Protein AF-A0A2V9S7K0-F1 (afdb_monomer)

Secondary structure (DSSP, 8-state):
--BTTB-PPTTS--SPPSSHHHHT--PPPHHHHHHHHHHHEES-EETTEE-TTS-EES--HHHHH---HHHHHHHHTT-GGGGGGS--GGGS-HHHHHHHHHHHH--HHHHHHHT--SGGGGG-HHHHHHTSTTTTTT-TTSSHHHH--TTSPPP--GGGSHHHHHTTB-SSTTPPP-SS--BPPPSS-SS-THHHHS-EEEPTTTSSEEE----S-PPTTPPPP-

Radius of gyration: 21.1 Å; Cα contacts (8 Å, |Δi|>4): 291; chains: 1; bounding box: 41×59×53 Å

Solvent-accessible surface area (backbone atoms only — not comparable to full-atom values): 13382 Å² total; per-residue (Å²): 132,64,60,96,84,44,66,73,60,68,94,58,83,84,69,80,57,95,42,70,68,59,62,74,52,75,91,77,53,72,73,53,51,45,57,60,36,62,59,50,23,16,64,29,58,56,94,94,35,71,36,82,93,60,43,38,88,40,78,48,72,46,63,70,26,40,75,48,64,67,16,55,52,28,49,75,71,70,37,75,71,20,73,74,50,43,55,58,62,88,75,46,55,34,55,60,36,33,48,61,53,9,76,64,34,34,30,57,65,55,37,62,76,68,64,66,62,50,59,62,49,36,69,22,40,36,29,25,32,64,70,11,76,81,23,74,92,46,40,66,79,67,32,67,69,62,78,40,61,92,91,48,81,84,83,83,62,47,59,78,51,22,64,65,53,44,65,26,22,41,82,53,83,89,53,74,59,42,93,80,28,64,34,61,40,63,94,86,56,84,62,37,50,41,66,47,27,28,41,71,41,78,29,84,71,61,89,52,67,33,56,28,40,40,53,42,90,60,58,90,91,56,80,77,80,116

Foldseek 3Di:
DADVNHDDDPPDDPDDDPDVVVVVPDDDDQVRVCLVLLQFWPPQADPNGGDPVPTHGGDDDCSQWNDLPQLVVCVVVVHPCSVVVTRDLLPDAQLSSLVSVCSRLPALVRCVVVVDDFPQCLSNQSNLLCLAPVCPVGDSLSHPVVQDDPVDPDDDALQSRLVSLCQQAPQDPPDDGDPRRNHHHDPPDSGSQQVQQFNWDDDPPPPGTHGRNNGDGHDPPDGDHD

Structure (mmCIF, N/CA/C/O backbone):
data_AF-A0A2V9S7K0-F1
#
_entry.id   AF-A0A2V9S7K0-F1
#
loop_
_atom_site.group_PDB
_atom_site.id
_atom_site.type_symbol
_atom_site.label_atom_id
_atom_site.label_alt_id
_atom_site.label_comp_id
_atom_site.label_asym_id
_atom_site.label_entity_id
_atom_site.label_seq_id
_atom_site.pdbx_PDB_ins_code
_atom_site.Cartn_x
_atom_site.Cartn_y
_atom_site.Cartn_z
_atom_site.occupancy
_atom_site.B_iso_or_equiv
_atom_site.auth_seq_id
_atom_site.auth_comp_id
_atom_site.auth_asym_id
_atom_site.auth_atom_id
_atom_site.pdbx_PDB_model_num
ATOM 1 N N . SER A 1 1 ? 1.642 28.505 -6.163 1.00 51.97 1 SER A N 1
ATOM 2 C CA . SER A 1 1 ? 0.695 28.665 -7.279 1.00 51.97 1 SER A CA 1
ATOM 3 C C . SER A 1 1 ? 0.691 27.404 -8.099 1.00 51.97 1 SER A C 1
ATOM 5 O O . SER A 1 1 ? 1.769 26.924 -8.423 1.00 51.97 1 SER A O 1
ATOM 7 N N . THR A 1 2 ? -0.487 26.874 -8.409 1.00 57.53 2 THR A N 1
ATOM 8 C CA . THR A 1 2 ? -0.642 25.796 -9.386 1.00 57.53 2 THR A CA 1
ATOM 9 C C . THR A 1 2 ? -0.569 26.397 -10.793 1.00 57.53 2 THR A C 1
ATOM 11 O O . THR A 1 2 ? -1.121 27.470 -11.042 1.00 57.53 2 THR A O 1
ATOM 14 N N . ILE A 1 3 ? 0.146 25.754 -11.713 1.00 62.66 3 ILE A N 1
ATOM 15 C CA . ILE A 1 3 ? 0.205 26.155 -13.124 1.00 62.66 3 ILE A CA 1
ATOM 16 C C . ILE A 1 3 ? -0.679 25.178 -13.885 1.00 62.66 3 ILE A C 1
ATOM 18 O O . ILE A 1 3 ? -0.332 24.011 -13.999 1.00 62.66 3 ILE A O 1
ATOM 22 N N . GLN A 1 4 ? -1.833 25.632 -14.383 1.00 73.50 4 GLN A N 1
ATOM 23 C CA . GLN A 1 4 ? -2.734 24.803 -15.204 1.00 73.50 4 GLN A CA 1
ATOM 24 C C . GLN A 1 4 ? -3.137 23.467 -14.537 1.00 73.50 4 GLN A C 1
ATOM 26 O O . GLN A 1 4 ? -3.328 22.460 -15.209 1.00 73.50 4 GLN A O 1
ATOM 31 N N . GLY A 1 5 ? -3.252 23.453 -13.205 1.00 72.12 5 GLY A N 1
ATOM 32 C CA . GLY A 1 5 ? -3.561 22.245 -12.429 1.00 72.12 5 GLY A CA 1
ATOM 33 C C . GLY A 1 5 ? -2.347 21.397 -12.032 1.00 72.12 5 GLY A C 1
ATOM 34 O O . GLY A 1 5 ? -2.510 20.460 -11.258 1.00 72.12 5 GLY A O 1
ATOM 35 N N . PHE A 1 6 ? -1.138 21.742 -12.482 1.00 74.12 6 PHE A N 1
ATOM 36 C CA . PHE A 1 6 ? 0.112 21.156 -11.997 1.00 74.12 6 PHE A CA 1
ATOM 37 C C . PHE A 1 6 ? 0.635 21.909 -10.770 1.00 74.12 6 PHE A C 1
ATOM 39 O O . PHE A 1 6 ? 0.547 23.136 -10.688 1.00 74.12 6 PHE A O 1
ATOM 46 N N . ASP A 1 7 ? 1.204 21.171 -9.822 1.00 79.88 7 ASP A N 1
ATOM 47 C CA . ASP A 1 7 ? 1.852 21.698 -8.619 1.00 79.88 7 ASP A CA 1
ATOM 48 C C . ASP A 1 7 ? 3.225 21.037 -8.444 1.00 79.88 7 ASP A C 1
ATOM 50 O O . ASP A 1 7 ? 3.582 20.086 -9.144 1.00 79.88 7 ASP A O 1
ATOM 54 N N . ILE A 1 8 ? 4.002 21.558 -7.504 1.00 78.50 8 ILE A N 1
ATOM 55 C CA . ILE A 1 8 ? 5.279 20.990 -7.091 1.00 78.50 8 ILE A CA 1
ATOM 56 C C . ILE A 1 8 ? 5.033 19.591 -6.509 1.00 78.50 8 ILE A C 1
ATOM 58 O O . ILE A 1 8 ? 4.112 19.391 -5.718 1.00 78.50 8 ILE A O 1
ATOM 62 N N . THR A 1 9 ? 5.854 18.614 -6.908 1.00 78.00 9 THR A N 1
ATOM 63 C CA . THR A 1 9 ? 5.767 17.237 -6.402 1.00 78.00 9 THR A CA 1
ATOM 64 C C . THR A 1 9 ? 5.794 17.229 -4.869 1.00 78.00 9 THR A C 1
ATOM 66 O O . THR A 1 9 ? 6.624 17.934 -4.286 1.00 78.00 9 THR A O 1
ATOM 69 N N . PRO A 1 10 ? 4.945 16.426 -4.200 1.00 77.81 10 PRO A N 1
ATOM 70 C CA . PRO A 1 10 ? 4.945 16.339 -2.745 1.00 77.81 10 PRO A CA 1
ATOM 71 C C . PRO A 1 10 ? 6.351 16.118 -2.174 1.00 77.81 10 PRO A C 1
ATOM 73 O O . PRO A 1 10 ? 7.121 15.317 -2.705 1.00 77.81 10 PRO A O 1
ATOM 76 N N . ALA A 1 11 ? 6.658 16.817 -1.078 1.00 72.31 11 ALA A N 1
ATOM 77 C CA . ALA A 1 11 ? 7.963 16.853 -0.405 1.00 72.31 11 ALA A CA 1
ATOM 78 C C . ALA A 1 11 ? 9.112 17.581 -1.141 1.00 72.31 11 ALA A C 1
ATOM 80 O O . ALA A 1 11 ? 10.208 17.675 -0.586 1.00 72.31 11 ALA A O 1
ATOM 81 N N . HIS A 1 12 ? 8.897 18.164 -2.327 1.00 77.38 12 HIS A N 1
ATOM 82 C CA . HIS A 1 12 ? 9.857 19.119 -2.892 1.00 77.38 12 HIS A CA 1
ATOM 83 C C . HIS A 1 12 ? 9.724 20.508 -2.250 1.00 77.38 12 HIS A C 1
ATOM 85 O O . HIS A 1 12 ? 8.635 20.960 -1.895 1.00 77.38 12 HIS A O 1
ATOM 91 N N . SER A 1 13 ? 10.859 21.201 -2.113 1.00 76.25 13 SER A N 1
ATOM 92 C CA . SER A 1 13 ? 10.898 22.551 -1.549 1.00 76.25 13 SER A CA 1
ATOM 93 C C . SER A 1 13 ? 10.114 23.540 -2.412 1.00 76.25 13 SER A C 1
ATOM 95 O O . SER A 1 13 ? 10.234 23.548 -3.636 1.00 76.25 13 SER A O 1
ATOM 97 N N . ARG A 1 14 ? 9.358 24.417 -1.748 1.00 76.31 14 ARG A N 1
ATOM 98 C CA . ARG A 1 14 ? 8.682 25.574 -2.356 1.00 76.31 14 ARG A CA 1
ATOM 99 C C . ARG A 1 14 ? 9.463 26.876 -2.221 1.00 76.31 14 ARG A C 1
ATOM 101 O O . ARG A 1 14 ? 8.958 27.928 -2.607 1.00 76.31 14 ARG A O 1
ATOM 108 N N . ALA A 1 15 ? 10.652 26.827 -1.626 1.00 84.44 15 ALA A N 1
ATOM 109 C CA . ALA A 1 15 ? 11.488 28.008 -1.513 1.00 84.44 15 ALA A CA 1
ATOM 110 C C . ALA A 1 15 ? 11.826 28.535 -2.912 1.00 84.44 15 ALA A C 1
ATOM 112 O O . ALA A 1 15 ? 12.127 27.757 -3.820 1.00 84.44 15 ALA A O 1
ATOM 113 N N . THR A 1 16 ? 11.788 29.857 -3.074 1.00 84.81 16 THR A N 1
ATOM 114 C CA . THR A 1 16 ? 12.276 30.500 -4.292 1.00 84.81 16 THR A CA 1
ATOM 115 C C . THR A 1 16 ? 13.729 30.074 -4.515 1.00 84.81 16 THR A C 1
ATOM 117 O O . THR A 1 16 ? 14.538 30.229 -3.596 1.00 84.81 16 THR A O 1
ATOM 120 N N . PRO A 1 17 ? 14.079 29.527 -5.693 1.00 85.62 17 PRO A N 1
ATOM 121 C CA . PRO A 1 17 ? 15.455 29.158 -5.982 1.00 85.62 17 PRO A CA 1
ATOM 122 C C . PRO A 1 17 ? 16.385 30.366 -5.841 1.00 85.62 17 PRO A C 1
ATOM 124 O O . PRO A 1 17 ? 16.068 31.460 -6.298 1.00 85.62 17 PRO A O 1
ATOM 127 N N . GLU A 1 18 ? 17.549 30.159 -5.229 1.00 91.38 18 GLU A N 1
ATOM 128 C CA . GLU A 1 18 ? 18.533 31.227 -4.983 1.00 91.38 18 GLU A CA 1
ATOM 129 C C . GLU A 1 18 ? 19.227 31.718 -6.266 1.00 91.38 18 GLU A C 1
ATOM 131 O O . GLU A 1 18 ? 19.850 32.776 -6.263 1.00 91.38 18 GLU A O 1
ATOM 136 N N . SER A 1 19 ? 19.150 30.948 -7.358 1.00 89.69 19 SER A N 1
ATOM 137 C CA . SER A 1 19 ? 19.760 31.281 -8.647 1.00 89.69 19 SER A CA 1
ATOM 138 C C . SER A 1 19 ? 19.009 30.637 -9.817 1.00 89.69 19 SER A C 1
ATOM 140 O O . SER A 1 19 ? 18.218 29.708 -9.625 1.00 89.69 19 SER A O 1
ATOM 142 N N . ILE A 1 20 ? 19.280 31.108 -11.041 1.00 87.56 20 ILE A N 1
ATOM 143 C CA . ILE A 1 20 ? 18.715 30.538 -12.277 1.00 87.56 20 ILE A CA 1
ATOM 144 C C . ILE A 1 20 ? 19.144 29.076 -12.440 1.00 87.56 20 ILE A C 1
ATOM 146 O O . ILE A 1 20 ? 18.341 28.244 -12.849 1.00 87.56 20 ILE A O 1
ATOM 150 N N . GLU A 1 21 ? 20.373 28.733 -12.058 1.00 86.75 21 GLU A N 1
ATOM 151 C CA . GLU A 1 21 ? 20.898 27.366 -12.130 1.00 86.75 21 GLU A CA 1
ATOM 152 C C . GLU A 1 21 ? 20.122 26.428 -11.202 1.00 86.75 21 GLU A C 1
ATOM 154 O O . GLU A 1 21 ? 19.747 25.335 -11.615 1.00 86.75 21 GLU A O 1
ATOM 159 N N . LYS A 1 22 ? 19.809 26.864 -9.971 1.00 83.69 22 LYS A N 1
ATOM 160 C CA . LYS A 1 22 ? 18.938 26.094 -9.067 1.00 83.69 22 LYS A CA 1
ATOM 161 C C . LYS A 1 22 ? 17.485 26.059 -9.554 1.00 83.69 22 LYS A C 1
ATOM 163 O O . LYS A 1 22 ? 16.790 25.080 -9.294 1.00 83.69 22 LYS A O 1
ATOM 168 N N . ALA A 1 23 ? 17.026 27.098 -10.257 1.00 84.62 23 ALA A N 1
ATOM 169 C CA . ALA A 1 23 ? 15.683 27.155 -10.838 1.00 84.62 23 ALA A CA 1
ATOM 170 C C . ALA A 1 23 ? 15.518 26.239 -12.062 1.00 84.62 23 ALA A C 1
ATOM 172 O O . ALA A 1 23 ? 14.430 25.713 -12.282 1.00 84.62 23 ALA A O 1
ATOM 173 N N . ALA A 1 24 ? 16.588 26.015 -12.832 1.00 84.88 24 ALA A N 1
ATOM 174 C CA . ALA A 1 24 ? 16.593 25.120 -13.990 1.00 84.88 24 ALA A CA 1
ATOM 175 C C . ALA A 1 24 ? 16.385 23.641 -13.607 1.00 84.88 24 ALA A C 1
ATOM 177 O O . ALA A 1 24 ? 16.078 22.814 -14.466 1.00 84.88 24 ALA A O 1
ATOM 178 N N . GLY A 1 25 ? 16.521 23.311 -12.320 1.00 82.06 25 GLY A N 1
ATOM 179 C CA . GLY A 1 25 ? 16.370 21.967 -11.780 1.00 82.06 25 GLY A CA 1
ATOM 180 C C . GLY A 1 25 ? 17.715 21.291 -11.543 1.00 82.06 25 GLY A C 1
ATOM 181 O O . GLY A 1 25 ? 18.760 21.934 -11.462 1.00 82.06 25 GLY A O 1
ATOM 182 N N . ARG A 1 26 ? 17.694 19.966 -11.396 1.00 83.62 26 ARG A N 1
ATOM 183 C CA . ARG A 1 26 ? 18.909 19.171 -11.207 1.00 83.62 26 ARG A CA 1
ATOM 184 C C . ARG A 1 26 ? 18.942 17.979 -12.155 1.00 83.62 26 ARG A C 1
ATOM 186 O O . ARG A 1 26 ? 17.887 17.409 -12.440 1.00 83.62 26 ARG A O 1
ATOM 193 N N . PRO A 1 27 ? 20.137 17.533 -12.567 1.00 85.75 27 PRO A N 1
ATOM 194 C CA . PRO A 1 27 ? 20.289 16.225 -13.180 1.00 85.75 27 PRO A CA 1
ATOM 195 C C . PRO A 1 27 ? 19.745 15.134 -12.249 1.00 85.75 27 PRO A C 1
ATOM 197 O O . PRO A 1 27 ? 20.041 15.103 -11.049 1.00 85.75 27 PRO A O 1
ATOM 200 N N . VAL A 1 28 ? 18.937 14.236 -12.805 1.00 86.81 28 VAL A N 1
ATOM 201 C CA . VAL A 1 28 ? 18.403 13.076 -12.087 1.00 86.81 28 VAL A CA 1
ATOM 202 C C . VAL A 1 28 ? 19.361 11.911 -12.305 1.00 86.81 28 VAL A C 1
ATOM 204 O O . VAL A 1 28 ? 19.629 11.517 -13.439 1.00 86.81 28 VAL A O 1
ATOM 207 N N . ALA A 1 29 ? 19.916 11.367 -11.221 1.00 91.00 29 ALA A N 1
ATOM 208 C CA . ALA A 1 29 ? 20.856 10.254 -11.318 1.00 91.00 29 ALA A CA 1
ATOM 209 C C . ALA A 1 29 ? 20.151 8.987 -11.848 1.00 91.00 29 ALA A C 1
ATOM 211 O O . ALA A 1 29 ? 18.981 8.770 -11.524 1.00 91.00 29 ALA A O 1
ATOM 212 N N . PRO A 1 30 ? 20.842 8.076 -12.564 1.00 90.19 30 PRO A N 1
ATOM 213 C CA . PRO A 1 30 ? 20.224 6.858 -13.104 1.00 90.19 30 PRO A CA 1
ATOM 214 C C . PRO A 1 30 ? 19.488 6.006 -12.059 1.00 90.19 30 PRO A C 1
ATOM 216 O O . PRO A 1 30 ? 18.449 5.418 -12.343 1.00 90.19 30 PRO A O 1
ATOM 219 N N . ALA A 1 31 ? 19.999 5.964 -10.824 1.00 89.44 31 ALA A N 1
ATOM 220 C CA . ALA A 1 31 ? 19.341 5.267 -9.721 1.00 89.44 31 ALA A CA 1
ATOM 221 C C . ALA A 1 31 ? 17.986 5.877 -9.351 1.00 89.44 31 ALA A C 1
ATOM 223 O O . ALA A 1 31 ? 17.064 5.153 -8.992 1.00 89.44 31 ALA A O 1
ATOM 224 N N . GLU A 1 32 ? 17.860 7.196 -9.445 1.00 88.38 32 GLU A N 1
ATOM 225 C CA . GLU A 1 32 ? 16.606 7.883 -9.180 1.00 88.38 32 GLU A CA 1
ATOM 226 C C . GLU A 1 32 ? 15.613 7.715 -10.325 1.00 88.38 32 GLU A C 1
ATOM 228 O O . GLU A 1 32 ? 14.453 7.422 -10.055 1.00 88.38 32 GLU A O 1
ATOM 233 N N . VAL A 1 33 ? 16.074 7.769 -11.579 1.00 90.25 33 VAL A N 1
ATOM 234 C CA . VAL A 1 33 ? 15.236 7.437 -12.743 1.00 90.25 33 VAL A CA 1
ATOM 235 C C . VAL A 1 33 ? 14.612 6.052 -12.559 1.00 90.25 33 VAL A C 1
ATOM 237 O O . VAL A 1 33 ? 13.394 5.909 -12.607 1.00 90.25 33 VAL A O 1
ATOM 240 N N . ARG A 1 34 ? 15.414 5.031 -12.233 1.00 91.00 34 ARG A N 1
ATOM 241 C CA . ARG A 1 34 ? 14.889 3.677 -11.987 1.00 91.00 34 ARG A CA 1
ATOM 242 C C . ARG A 1 34 ? 13.838 3.627 -10.876 1.00 91.00 34 ARG A C 1
ATOM 244 O O . ARG A 1 34 ? 12.861 2.904 -11.026 1.00 91.00 34 ARG A O 1
ATOM 251 N N . ARG A 1 35 ? 14.003 4.400 -9.796 1.00 88.38 35 ARG A N 1
ATOM 252 C CA . A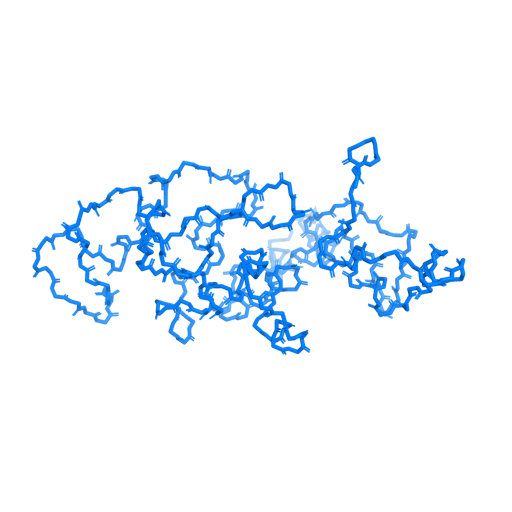RG A 1 35 ? 13.003 4.485 -8.715 1.00 88.38 35 ARG A CA 1
ATOM 253 C C . ARG A 1 35 ? 11.699 5.121 -9.188 1.00 88.38 35 ARG A C 1
ATOM 255 O O . ARG A 1 35 ? 10.635 4.577 -8.913 1.00 88.38 35 ARG A O 1
ATOM 262 N N . CYS A 1 36 ? 11.775 6.228 -9.931 1.00 88.62 36 CYS A N 1
ATOM 263 C CA . CYS A 1 36 ? 10.593 6.889 -10.484 1.00 88.62 36 CYS A CA 1
ATOM 264 C C . CYS A 1 36 ? 9.814 5.946 -11.408 1.00 88.62 36 CYS A C 1
ATOM 266 O O . CYS A 1 36 ? 8.606 5.771 -11.255 1.00 88.62 36 CYS A O 1
ATOM 268 N N . PHE A 1 37 ? 10.503 5.313 -12.357 1.00 91.56 37 PHE A N 1
ATOM 269 C CA . PHE A 1 37 ? 9.838 4.489 -13.360 1.00 91.56 37 PHE A CA 1
ATOM 270 C C . PHE A 1 37 ? 9.432 3.109 -12.832 1.00 91.56 37 PHE A C 1
ATOM 272 O O . PHE A 1 37 ? 8.437 2.576 -13.314 1.00 91.56 37 PHE A O 1
ATOM 279 N N . GLY A 1 38 ? 10.100 2.587 -11.798 1.00 90.56 38 GLY A N 1
ATOM 280 C CA . GLY A 1 38 ? 9.765 1.300 -11.185 1.00 90.56 38 GLY A CA 1
ATOM 281 C C . GLY A 1 38 ? 8.385 1.245 -10.520 1.00 90.56 38 GLY A C 1
ATOM 282 O O . GLY A 1 38 ? 7.821 0.164 -10.411 1.00 90.56 38 GLY A O 1
ATOM 283 N N . CYS A 1 39 ? 7.822 2.393 -10.124 1.00 92.00 39 CYS A N 1
ATOM 284 C CA . CYS A 1 39 ? 6.506 2.463 -9.471 1.00 92.00 39 CYS A CA 1
ATOM 285 C C . CYS A 1 39 ? 5.368 2.894 -10.407 1.00 92.00 39 CYS A C 1
ATOM 287 O O . CYS A 1 39 ? 4.194 2.788 -10.054 1.00 92.00 39 CYS A O 1
ATOM 289 N N . HIS A 1 40 ? 5.699 3.430 -11.582 1.00 91.44 40 HIS A N 1
ATOM 290 C CA . HIS A 1 40 ? 4.728 4.043 -12.496 1.00 91.44 40 HIS A CA 1
ATOM 291 C C . HIS A 1 40 ? 4.676 3.372 -13.871 1.00 91.44 40 HIS A C 1
ATOM 293 O O . HIS A 1 40 ? 3.883 3.772 -14.723 1.00 91.44 40 HIS A O 1
ATOM 299 N N . ASN A 1 41 ? 5.510 2.358 -14.095 1.00 94.69 41 ASN A N 1
ATOM 300 C CA . ASN A 1 41 ? 5.617 1.634 -15.353 1.00 94.69 41 ASN A CA 1
ATOM 301 C C . ASN A 1 41 ? 5.909 0.164 -15.069 1.00 94.69 41 ASN A C 1
ATOM 303 O O . ASN A 1 41 ? 6.382 -0.203 -13.995 1.00 94.69 41 ASN A O 1
ATOM 307 N N . THR A 1 42 ? 5.677 -0.672 -16.071 1.00 94.31 42 THR A N 1
ATOM 308 C CA . THR A 1 42 ? 6.116 -2.066 -16.070 1.00 94.31 42 THR A CA 1
ATOM 309 C C . THR A 1 42 ? 7.303 -2.227 -17.011 1.00 94.31 42 THR A C 1
ATOM 311 O O . THR A 1 42 ? 7.389 -1.530 -18.020 1.00 94.31 42 THR A O 1
ATOM 314 N N . ALA A 1 43 ? 8.222 -3.139 -16.682 1.00 91.94 43 ALA A N 1
ATOM 315 C CA . ALA A 1 43 ? 9.385 -3.475 -17.509 1.00 91.94 43 ALA A CA 1
ATOM 316 C C . ALA A 1 43 ? 10.321 -2.289 -17.847 1.00 91.94 43 ALA A C 1
ATOM 318 O O . ALA A 1 43 ? 11.082 -2.353 -18.807 1.00 91.94 43 ALA A O 1
ATOM 319 N N . SER A 1 44 ? 10.321 -1.224 -17.036 1.00 92.06 44 SER A N 1
ATOM 320 C CA . SER A 1 44 ? 11.152 -0.032 -17.272 1.00 92.06 44 SER A CA 1
ATOM 321 C C . SER A 1 44 ? 12.642 -0.232 -16.984 1.00 92.06 44 SER A C 1
ATOM 323 O O . SER A 1 44 ? 13.457 0.614 -17.341 1.00 92.06 44 SER A O 1
ATOM 325 N N . THR A 1 45 ? 13.004 -1.307 -16.280 1.00 88.94 45 THR A N 1
ATOM 326 C CA . THR A 1 45 ? 14.383 -1.608 -15.888 1.00 88.94 45 THR A CA 1
ATOM 327 C C . THR A 1 45 ? 14.695 -3.065 -16.205 1.00 88.94 45 THR A C 1
ATOM 329 O O . THR A 1 45 ? 13.999 -3.963 -15.736 1.00 88.94 45 THR A O 1
ATOM 332 N N . THR A 1 46 ? 15.772 -3.312 -16.951 1.00 83.50 46 THR A N 1
ATOM 333 C CA . THR A 1 46 ? 16.302 -4.658 -17.209 1.00 83.50 46 THR A CA 1
ATOM 334 C C . THR A 1 46 ? 17.807 -4.674 -16.956 1.00 83.50 46 THR A C 1
ATOM 336 O O . THR A 1 46 ? 18.512 -3.750 -17.355 1.00 83.50 46 THR A O 1
ATOM 339 N N . ASN A 1 47 ? 18.317 -5.697 -16.257 1.00 84.12 47 ASN A N 1
ATOM 340 C CA . ASN A 1 47 ? 19.738 -5.801 -15.877 1.00 84.12 47 ASN A CA 1
ATOM 341 C C . ASN A 1 47 ? 20.291 -4.501 -15.250 1.00 84.12 47 ASN A C 1
ATOM 343 O O . ASN A 1 47 ? 21.313 -3.975 -15.692 1.00 84.12 47 ASN A O 1
ATOM 347 N N . ASP A 1 48 ? 19.553 -3.936 -14.287 1.00 84.88 48 ASP A N 1
ATOM 348 C CA . ASP A 1 48 ? 19.857 -2.672 -13.591 1.00 84.88 48 ASP A CA 1
ATOM 349 C C . ASP A 1 48 ? 19.972 -1.419 -14.479 1.00 84.88 48 ASP A C 1
ATOM 351 O O . ASP A 1 48 ? 20.407 -0.348 -14.032 1.00 84.88 48 ASP A O 1
ATOM 355 N N . LYS A 1 49 ? 19.529 -1.503 -15.734 1.00 88.88 49 LYS A N 1
ATOM 356 C CA . LYS A 1 49 ? 19.502 -0.387 -16.677 1.00 88.88 49 LYS A CA 1
ATOM 357 C C . LYS A 1 49 ? 18.068 0.012 -16.968 1.00 88.88 49 LYS A C 1
ATOM 359 O O . LYS A 1 49 ? 17.235 -0.831 -17.282 1.00 88.88 49 LYS A O 1
ATOM 364 N N . PHE A 1 50 ? 17.804 1.308 -16.841 1.00 91.06 50 PHE A N 1
ATOM 365 C CA . PHE A 1 50 ? 16.572 1.890 -17.345 1.00 91.06 50 PHE A CA 1
ATOM 366 C C . PHE A 1 50 ? 16.560 1.765 -18.875 1.00 91.06 50 PHE A C 1
ATOM 368 O O . PHE A 1 50 ? 17.569 2.075 -19.511 1.00 91.06 50 PHE A O 1
ATOM 375 N N . ASP A 1 51 ? 15.454 1.281 -19.431 1.00 90.75 51 ASP A N 1
ATOM 376 C CA . ASP A 1 51 ? 15.241 1.106 -20.868 1.00 90.75 51 ASP A CA 1
ATOM 377 C C . ASP A 1 51 ? 13.852 1.646 -21.216 1.00 90.75 51 ASP A C 1
ATOM 379 O O . ASP A 1 51 ? 12.824 1.035 -20.912 1.00 90.75 51 ASP A O 1
ATOM 383 N N . ASP A 1 52 ? 13.827 2.825 -21.826 1.00 89.31 52 ASP A N 1
ATOM 384 C CA . ASP A 1 52 ? 12.601 3.508 -22.215 1.00 89.31 52 ASP A CA 1
ATOM 385 C C . ASP A 1 52 ? 11.946 2.915 -23.463 1.00 89.31 52 ASP A C 1
ATOM 387 O O . ASP A 1 52 ? 10.756 3.120 -23.688 1.00 89.31 52 ASP A O 1
ATOM 391 N N . THR A 1 53 ? 12.676 2.117 -24.241 1.00 90.88 53 THR A N 1
ATOM 392 C CA . THR A 1 53 ? 12.144 1.478 -25.451 1.00 90.88 53 THR A CA 1
ATOM 393 C C . THR A 1 53 ? 11.237 0.288 -25.142 1.00 90.88 53 THR A C 1
ATOM 395 O O . THR A 1 53 ? 10.452 -0.134 -25.992 1.00 90.88 53 THR A O 1
ATOM 398 N N . ARG A 1 54 ? 11.341 -0.259 -23.924 1.00 86.81 54 ARG A N 1
ATOM 399 C CA . ARG A 1 54 ? 10.590 -1.435 -23.457 1.00 86.81 54 ARG A CA 1
ATOM 400 C C . ARG A 1 54 ? 9.612 -1.135 -22.331 1.00 86.81 54 ARG A C 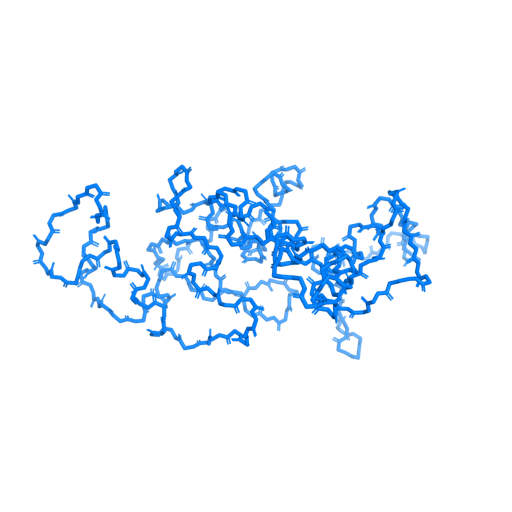1
ATOM 402 O O . ARG A 1 54 ? 8.885 -2.041 -21.923 1.00 86.81 54 ARG A O 1
ATOM 409 N N . LEU A 1 55 ? 9.588 0.101 -21.825 1.00 91.06 55 LEU A N 1
ATOM 410 C CA . LEU A 1 55 ? 8.654 0.473 -20.771 1.00 91.06 55 LEU A CA 1
ATOM 411 C C . LEU A 1 55 ? 7.217 0.311 -21.267 1.00 91.06 55 LEU A C 1
ATOM 413 O O . LEU A 1 55 ? 6.872 0.664 -22.395 1.00 91.06 55 LEU A O 1
ATOM 417 N N . ILE A 1 56 ? 6.372 -0.210 -20.390 1.00 94.12 56 ILE A N 1
ATOM 418 C CA . ILE A 1 56 ? 4.929 -0.246 -20.587 1.00 94.12 56 ILE A CA 1
ATOM 419 C C . ILE A 1 56 ? 4.337 0.764 -19.603 1.00 94.12 56 ILE A C 1
ATOM 421 O O . ILE A 1 56 ? 4.572 0.623 -18.397 1.00 94.12 56 ILE A O 1
ATOM 425 N N . PRO A 1 57 ? 3.585 1.775 -20.074 1.00 93.06 57 PRO A N 1
ATOM 426 C CA . PRO A 1 57 ? 2.961 2.744 -19.185 1.00 93.06 57 PRO A CA 1
ATOM 427 C C . PRO A 1 57 ? 2.034 2.067 -18.172 1.0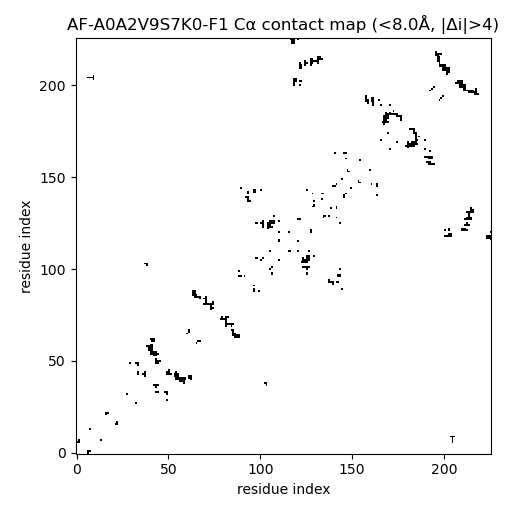0 93.06 57 PRO A C 1
ATOM 429 O O . PRO A 1 57 ? 1.228 1.210 -18.537 1.00 93.06 57 PRO A O 1
ATOM 432 N N . SER A 1 58 ? 2.071 2.540 -16.924 1.00 91.62 58 SER A N 1
ATOM 433 C CA . SER A 1 58 ? 1.293 2.015 -15.791 1.00 91.62 58 SER A CA 1
ATOM 434 C C . SER A 1 58 ? 1.769 0.660 -15.247 1.00 91.62 58 SER A C 1
ATOM 436 O O . SER A 1 58 ? 2.640 -0.021 -15.795 1.00 91.62 58 SER A O 1
ATOM 438 N N . ILE A 1 59 ? 1.182 0.271 -14.114 1.00 94.12 59 ILE A N 1
ATOM 439 C CA . ILE A 1 59 ? 1.392 -1.030 -13.477 1.00 94.12 59 ILE A CA 1
ATOM 440 C C . ILE A 1 59 ? 0.497 -2.069 -14.160 1.00 94.12 59 ILE A C 1
ATOM 442 O O . ILE A 1 59 ? -0.729 -1.988 -14.095 1.00 94.12 59 ILE A O 1
ATOM 446 N N . THR A 1 60 ? 1.120 -3.035 -14.830 1.00 94.69 60 THR A N 1
ATOM 447 C CA . THR A 1 60 ? 0.464 -4.147 -15.534 1.00 94.69 60 THR A CA 1
ATOM 448 C C . THR A 1 60 ? 0.788 -5.481 -14.855 1.00 94.69 60 THR A C 1
ATOM 450 O O . THR A 1 60 ? 1.475 -5.512 -13.833 1.00 94.69 60 THR A O 1
ATOM 453 N N . CYS A 1 61 ? 0.301 -6.597 -15.406 1.00 95.00 61 CYS A N 1
ATOM 454 C CA . CYS A 1 61 ? 0.413 -7.935 -14.815 1.00 95.00 61 CYS A CA 1
ATOM 455 C C . CYS A 1 61 ? 1.836 -8.258 -14.329 1.00 95.00 61 CYS A C 1
ATOM 457 O O . CYS A 1 61 ? 2.026 -8.724 -13.207 1.00 95.00 61 CYS A O 1
ATOM 459 N N . GLU A 1 62 ? 2.837 -7.979 -15.163 1.00 94.44 62 GLU A N 1
ATOM 460 C CA . GLU A 1 62 ? 4.224 -8.382 -14.917 1.00 94.44 62 GLU A CA 1
ATOM 461 C C . GLU A 1 62 ? 4.930 -7.536 -13.852 1.00 94.44 62 GLU A C 1
ATOM 463 O O . GLU A 1 62 ? 5.935 -7.979 -13.302 1.00 94.44 62 GLU A O 1
ATOM 468 N N . ALA A 1 63 ? 4.391 -6.366 -13.492 1.00 94.06 63 ALA A N 1
ATOM 469 C CA . ALA A 1 63 ? 4.918 -5.583 -12.375 1.00 94.06 63 ALA A CA 1
ATOM 470 C C . ALA A 1 63 ? 4.739 -6.326 -11.042 1.00 94.06 63 ALA A C 1
ATOM 472 O O . ALA A 1 63 ? 5.604 -6.261 -10.173 1.00 94.06 63 ALA A O 1
ATOM 473 N N . CYS A 1 64 ? 3.636 -7.074 -10.908 1.00 95.12 64 CYS A N 1
ATOM 474 C CA . CYS A 1 64 ? 3.344 -7.865 -9.715 1.00 95.12 64 CYS A CA 1
ATOM 475 C C . CYS A 1 64 ? 3.778 -9.333 -9.852 1.00 95.12 64 CYS A C 1
ATOM 477 O O . CYS A 1 64 ? 4.234 -9.958 -8.897 1.00 95.12 64 CYS A O 1
ATOM 479 N N . HIS A 1 65 ? 3.598 -9.904 -11.042 1.00 95.38 65 HIS A N 1
ATOM 480 C CA . HIS A 1 65 ? 3.728 -11.340 -11.282 1.00 95.38 65 HIS A CA 1
ATOM 481 C C . HIS A 1 65 ? 5.052 -11.747 -11.956 1.00 95.38 65 HIS A C 1
ATOM 483 O O . HIS A 1 65 ? 5.332 -12.942 -12.097 1.00 95.38 65 HIS A O 1
ATOM 489 N N . GLY A 1 66 ? 5.890 -10.773 -12.323 1.00 92.25 66 GLY A N 1
ATOM 490 C CA . GLY A 1 66 ? 7.114 -10.988 -13.092 1.00 92.25 66 GLY A CA 1
ATOM 491 C C . GLY A 1 66 ? 6.844 -11.353 -14.560 1.00 92.25 66 GLY A C 1
ATOM 492 O O . GLY A 1 66 ? 5.689 -11.351 -14.993 1.00 92.25 66 GLY A O 1
ATOM 493 N N . PRO A 1 67 ? 7.896 -11.671 -15.337 1.00 92.38 67 PRO A N 1
ATOM 494 C CA . PRO A 1 67 ? 7.767 -12.007 -16.755 1.00 92.38 67 PRO A CA 1
ATOM 495 C C . PRO A 1 67 ? 6.854 -13.220 -16.988 1.00 92.38 67 PRO A C 1
ATOM 497 O O . PRO A 1 67 ? 7.129 -14.321 -16.512 1.00 92.38 67 PRO A O 1
ATOM 500 N N . GLY A 1 68 ? 5.780 -13.037 -17.757 1.00 94.12 68 GLY A N 1
ATOM 501 C CA . GLY A 1 68 ? 4.744 -14.047 -17.987 1.00 94.12 68 GLY A CA 1
ATOM 502 C C . GLY A 1 68 ? 4.926 -14.875 -19.262 1.00 94.12 68 GLY A C 1
ATOM 503 O O . GLY A 1 68 ? 4.096 -15.735 -19.564 1.00 94.12 68 GLY A O 1
ATOM 504 N N . SER A 1 69 ? 5.987 -14.646 -20.038 1.00 94.50 69 SER A N 1
ATOM 505 C CA . SER A 1 69 ? 6.184 -15.289 -21.347 1.00 94.50 69 SER A CA 1
ATOM 506 C C . SER A 1 69 ? 6.226 -16.822 -21.262 1.00 94.50 69 SER A C 1
ATOM 508 O O . SER A 1 69 ? 5.517 -17.493 -22.012 1.00 94.50 69 SER A O 1
ATOM 510 N N . ALA A 1 70 ? 6.967 -17.383 -20.301 1.00 95.88 70 ALA A N 1
ATOM 511 C CA . ALA A 1 70 ? 7.042 -18.830 -20.082 1.00 95.88 70 ALA A CA 1
ATOM 512 C C . ALA A 1 70 ? 5.686 -19.424 -19.666 1.00 95.88 70 ALA A C 1
ATOM 514 O O . ALA A 1 70 ? 5.267 -20.453 -20.199 1.00 95.88 70 ALA A O 1
ATOM 515 N N . HIS A 1 71 ? 4.968 -18.736 -18.772 1.00 96.56 71 HIS A N 1
ATOM 516 C CA . HIS A 1 71 ? 3.610 -19.101 -18.377 1.00 96.56 71 HIS A CA 1
ATOM 517 C C . HIS A 1 71 ? 2.675 -19.155 -19.593 1.00 96.56 71 HIS A C 1
ATOM 519 O O . HIS A 1 71 ? 2.067 -20.189 -19.861 1.00 96.56 71 HIS A O 1
ATOM 525 N N . THR A 1 72 ? 2.598 -18.077 -20.380 1.00 95.94 72 THR A N 1
ATOM 526 C CA . THR A 1 72 ? 1.688 -18.020 -21.537 1.00 95.94 72 THR A CA 1
ATOM 527 C C . THR A 1 72 ? 2.022 -19.060 -22.607 1.00 95.94 72 THR A C 1
ATOM 529 O O . THR A 1 72 ? 1.104 -19.632 -23.196 1.00 95.94 72 THR A O 1
ATOM 532 N N . ALA A 1 73 ? 3.306 -19.345 -22.846 1.00 97.38 73 ALA A N 1
ATOM 533 C CA . ALA A 1 73 ? 3.734 -20.389 -23.773 1.00 97.38 73 ALA A CA 1
ATOM 534 C C . ALA A 1 73 ? 3.284 -21.784 -23.306 1.00 97.38 73 ALA A C 1
ATOM 536 O O . ALA A 1 73 ? 2.708 -22.535 -24.093 1.00 97.38 73 ALA A O 1
ATOM 537 N N . ALA A 1 74 ? 3.476 -22.103 -22.022 1.00 97.31 74 ALA A N 1
ATOM 538 C CA . ALA A 1 74 ? 3.050 -23.375 -21.443 1.00 97.31 74 ALA A CA 1
ATOM 539 C C . ALA A 1 74 ? 1.522 -23.548 -21.483 1.00 97.31 74 ALA A C 1
ATOM 541 O O . ALA A 1 74 ? 1.035 -24.594 -21.909 1.00 97.31 74 ALA A O 1
ATOM 542 N N . MET A 1 75 ? 0.762 -22.506 -21.127 1.00 96.38 75 MET A N 1
ATOM 543 C CA . MET A 1 75 ? -0.704 -22.555 -21.166 1.00 96.38 75 MET A CA 1
ATOM 544 C C . MET A 1 75 ? -1.237 -22.737 -22.593 1.00 96.38 75 MET A C 1
ATOM 546 O O . MET A 1 75 ? -2.151 -23.529 -22.808 1.00 96.38 75 MET A O 1
ATOM 550 N N . LYS A 1 76 ? -0.641 -22.066 -23.590 1.00 96.69 76 LYS A N 1
ATOM 551 C CA . LYS A 1 76 ? -0.991 -22.257 -25.012 1.00 96.69 76 LYS A CA 1
ATOM 552 C C . LYS A 1 76 ? -0.691 -23.672 -25.512 1.00 96.69 76 LYS A C 1
ATOM 554 O O . LYS A 1 76 ? -1.394 -24.158 -26.389 1.00 96.69 76 LYS A O 1
ATOM 559 N N . ALA A 1 77 ? 0.324 -24.325 -24.951 1.00 97.06 77 ALA A N 1
ATOM 560 C CA . ALA A 1 77 ? 0.657 -25.719 -25.230 1.00 97.06 77 ALA A CA 1
ATOM 561 C C . ALA A 1 77 ? -0.213 -26.729 -24.449 1.00 97.06 77 ALA A C 1
ATOM 563 O O . ALA A 1 77 ? 0.015 -27.931 -24.558 1.00 97.06 77 ALA A O 1
ATOM 564 N N . GLY A 1 78 ? -1.190 -26.268 -23.655 1.00 96.38 78 GLY A N 1
ATOM 565 C CA . GLY A 1 78 ? -2.058 -27.130 -22.846 1.00 96.38 78 GLY A CA 1
ATOM 566 C C . GLY A 1 78 ? -1.374 -27.734 -21.615 1.00 96.38 78 GLY A C 1
ATOM 567 O O . GLY A 1 78 ? -1.854 -28.726 -21.075 1.00 96.38 78 GLY A O 1
ATOM 568 N N . LEU A 1 79 ? -0.247 -27.168 -21.171 1.00 95.88 79 LEU A N 1
ATOM 569 C CA . LEU A 1 79 ? 0.514 -27.676 -20.031 1.00 95.88 79 LEU A CA 1
ATOM 570 C C . LEU A 1 79 ? 0.033 -27.028 -18.728 1.00 95.88 79 LEU A C 1
ATOM 572 O O . LEU A 1 79 ? 0.340 -25.867 -18.455 1.00 95.88 79 LEU A O 1
ATOM 576 N N . GLU A 1 80 ? -0.641 -27.798 -17.872 1.00 91.94 80 GLU A N 1
ATOM 577 C CA . GLU A 1 80 ? -1.120 -27.326 -16.558 1.00 91.94 80 GLU A CA 1
ATOM 578 C C . GLU A 1 80 ? 0.014 -26.836 -15.642 1.00 91.94 80 GLU A C 1
ATOM 580 O O . GLU A 1 80 ? -0.161 -25.894 -14.866 1.00 91.94 80 GLU A O 1
ATOM 585 N N . ALA A 1 81 ? 1.215 -27.410 -15.790 1.00 92.56 81 ALA A N 1
ATOM 586 C CA . ALA A 1 81 ? 2.421 -26.974 -15.084 1.00 92.56 81 ALA A CA 1
ATOM 587 C C . ALA A 1 81 ? 2.764 -25.490 -15.332 1.00 92.56 81 ALA A C 1
ATOM 589 O O . ALA A 1 81 ? 3.462 -24.877 -14.523 1.00 92.56 81 ALA A O 1
ATOM 590 N N . GLY A 1 82 ? 2.225 -24.882 -16.399 1.00 91.06 82 GLY A N 1
ATOM 591 C CA . GLY A 1 82 ? 2.349 -23.456 -16.685 1.00 91.06 82 GLY A CA 1
ATOM 592 C C . GL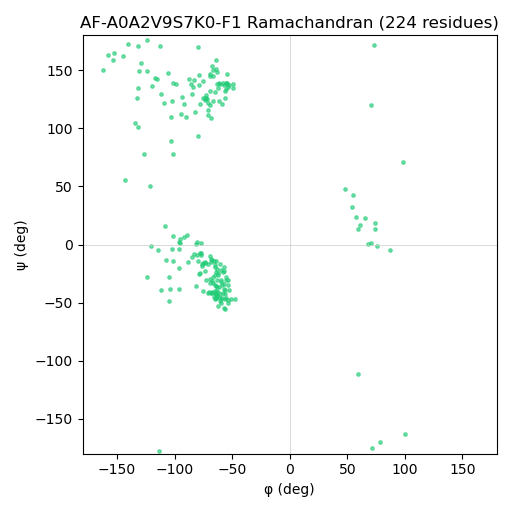Y A 1 82 ? 1.865 -22.553 -15.548 1.00 91.06 82 GLY A C 1
ATOM 593 O O . GLY A 1 82 ? 2.413 -21.467 -15.366 1.00 91.06 82 GLY A O 1
ATOM 594 N N . ALA A 1 83 ? 0.912 -22.998 -14.723 1.0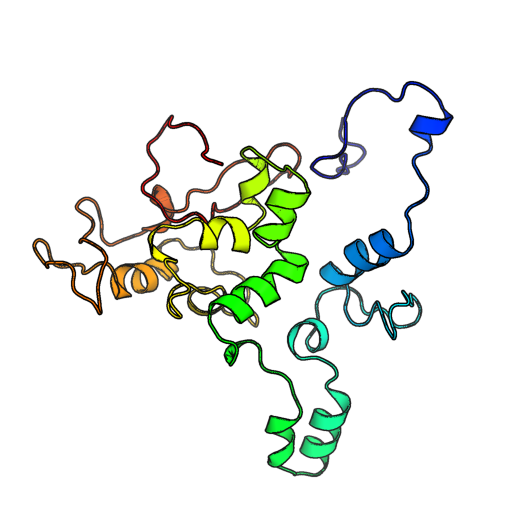0 89.38 83 ALA A N 1
ATOM 595 C CA . ALA A 1 83 ? 0.447 -22.244 -13.555 1.00 89.38 83 ALA A CA 1
ATOM 596 C C . ALA A 1 83 ? 1.550 -22.000 -12.504 1.00 89.38 83 ALA A C 1
ATOM 598 O O . ALA A 1 83 ? 1.470 -21.040 -11.739 1.00 89.38 83 ALA A O 1
ATOM 599 N N . GLY A 1 84 ? 2.585 -22.846 -12.463 1.00 92.38 84 GLY A N 1
ATOM 600 C CA . GLY A 1 84 ? 3.746 -22.679 -11.584 1.00 92.38 84 GLY A CA 1
ATOM 601 C C . GLY A 1 84 ? 4.822 -21.735 -12.130 1.00 92.38 84 GLY A C 1
ATOM 602 O O . GLY A 1 84 ? 5.758 -21.414 -11.406 1.00 92.38 84 GLY A O 1
ATOM 603 N N . LEU A 1 85 ? 4.700 -21.288 -13.385 1.00 94.94 85 LEU A N 1
ATOM 604 C CA . LEU A 1 85 ? 5.692 -20.447 -14.069 1.00 94.94 85 LEU A CA 1
ATOM 605 C C . LEU A 1 85 ? 5.425 -18.945 -13.920 1.00 94.94 85 LEU A C 1
ATOM 607 O O . LEU A 1 85 ? 6.084 -18.140 -14.573 1.00 94.94 85 LEU A O 1
ATOM 611 N N . ILE A 1 86 ? 4.443 -18.567 -13.103 1.00 95.00 86 ILE A N 1
ATOM 612 C CA . ILE A 1 86 ? 4.105 -17.177 -12.817 1.00 95.00 86 ILE A CA 1
ATOM 613 C C . ILE A 1 86 ? 4.258 -16.916 -11.321 1.00 95.00 86 ILE A C 1
ATOM 615 O O . ILE A 1 86 ? 3.838 -17.726 -10.487 1.00 95.00 86 ILE A O 1
ATOM 619 N N . SER A 1 87 ? 4.864 -15.785 -10.964 1.00 94.19 87 SER A N 1
ATOM 620 C CA . SER A 1 87 ? 5.022 -15.429 -9.553 1.00 94.19 87 SER A CA 1
ATOM 621 C C . SER A 1 87 ? 3.657 -15.090 -8.968 1.00 94.19 87 SER A C 1
ATOM 623 O O . SER A 1 87 ? 2.799 -14.549 -9.659 1.00 94.19 87 SER A O 1
ATOM 625 N N . ASN A 1 88 ? 3.427 -15.387 -7.693 1.00 95.12 88 ASN A N 1
ATOM 626 C CA . ASN A 1 88 ? 2.184 -15.020 -7.021 1.00 95.12 88 ASN A CA 1
ATOM 627 C C . ASN A 1 88 ? 2.495 -14.365 -5.668 1.00 95.12 88 ASN A C 1
ATOM 629 O O . ASN A 1 88 ? 2.746 -15.092 -4.701 1.00 95.12 88 ASN A O 1
ATOM 633 N N . PRO A 1 89 ? 2.430 -13.021 -5.576 1.00 95.88 89 PRO A N 1
ATOM 634 C CA . PRO A 1 89 ? 2.643 -12.297 -4.322 1.00 95.88 89 PRO A CA 1
ATOM 635 C C . PRO A 1 89 ? 1.701 -12.724 -3.185 1.00 95.88 89 PRO A C 1
ATOM 637 O O . PRO A 1 89 ? 2.041 -12.602 -2.011 1.00 95.88 89 PRO A O 1
ATOM 640 N N . GLY A 1 90 ? 0.539 -13.304 -3.503 1.00 95.62 90 GLY A N 1
ATOM 641 C CA . GLY A 1 90 ? -0.386 -13.832 -2.500 1.00 95.62 90 GLY A CA 1
ATOM 642 C C . GLY A 1 90 ? 0.105 -15.077 -1.761 1.00 95.62 90 GLY A C 1
ATOM 643 O O . GLY A 1 90 ? -0.506 -15.467 -0.772 1.00 95.62 90 GLY A O 1
ATOM 644 N N . ARG A 1 91 ? 1.205 -15.694 -2.209 1.00 95.00 91 ARG A N 1
ATOM 645 C CA . ARG A 1 91 ? 1.868 -16.815 -1.520 1.00 95.00 91 ARG A CA 1
ATOM 646 C C . ARG A 1 91 ? 3.042 -16.376 -0.639 1.00 95.00 91 ARG A C 1
ATOM 648 O O . ARG A 1 91 ? 3.644 -17.224 0.015 1.00 95.00 91 ARG A O 1
ATOM 655 N N . LEU A 1 92 ? 3.388 -15.088 -0.646 1.00 97.00 92 LEU A N 1
ATOM 656 C CA . LEU A 1 92 ? 4.445 -14.542 0.200 1.00 97.00 92 LEU A CA 1
ATOM 657 C C . LEU A 1 92 ? 4.042 -14.597 1.676 1.00 97.00 92 LEU A C 1
ATOM 659 O O . LEU A 1 92 ? 2.856 -14.556 2.016 1.00 97.00 92 LEU A O 1
ATOM 663 N N . LYS A 1 93 ? 5.041 -14.664 2.561 1.00 97.62 93 LYS A N 1
ATOM 664 C CA . LYS A 1 93 ? 4.806 -14.489 3.998 1.00 97.62 93 LYS A CA 1
ATOM 665 C C . LYS A 1 93 ? 4.305 -13.062 4.259 1.00 97.62 93 LYS A C 1
ATOM 667 O O . LYS A 1 93 ? 4.564 -12.181 3.443 1.00 97.62 93 LYS A O 1
ATOM 672 N N . PRO A 1 94 ? 3.626 -12.801 5.390 1.00 97.25 94 PRO A N 1
ATOM 673 C CA . PRO A 1 94 ? 2.995 -11.504 5.633 1.00 97.25 94 PRO A CA 1
ATOM 674 C C . PRO A 1 94 ? 3.945 -10.309 5.489 1.00 97.25 94 PRO A C 1
ATOM 676 O O . PRO A 1 94 ? 3.614 -9.370 4.773 1.00 97.25 94 PRO A O 1
ATOM 679 N N . VAL A 1 95 ? 5.134 -10.379 6.099 1.00 96.75 95 VAL A N 1
ATOM 680 C CA . VAL A 1 95 ? 6.166 -9.328 5.998 1.00 96.75 95 VAL A CA 1
ATOM 681 C C . VAL A 1 95 ? 6.625 -9.157 4.550 1.00 96.75 95 VAL A C 1
ATOM 683 O O . VAL A 1 95 ? 6.501 -8.071 4.001 1.00 96.75 95 VAL A O 1
ATOM 686 N N . ASP A 1 96 ? 7.025 -10.250 3.892 1.00 97.44 96 ASP A N 1
ATOM 687 C CA . ASP A 1 96 ? 7.475 -10.227 2.493 1.00 97.44 96 ASP A CA 1
ATOM 688 C C . ASP A 1 96 ? 6.404 -9.652 1.544 1.00 97.44 96 ASP A C 1
ATOM 690 O O . ASP A 1 96 ? 6.727 -8.994 0.559 1.00 97.44 96 ASP A O 1
ATOM 694 N N . GLN A 1 97 ? 5.117 -9.884 1.823 1.00 97.62 97 GLN A N 1
ATOM 695 C CA . GLN A 1 97 ? 4.016 -9.337 1.029 1.00 97.62 97 GLN A CA 1
ATOM 696 C C . GLN A 1 97 ? 3.853 -7.826 1.227 1.00 97.62 97 GLN A C 1
ATOM 698 O O . GLN A 1 97 ? 3.603 -7.105 0.262 1.00 97.62 97 GLN A O 1
ATOM 703 N N . VAL A 1 98 ? 3.968 -7.345 2.465 1.00 97.56 98 VAL A N 1
ATOM 704 C CA . VAL A 1 98 ? 3.881 -5.912 2.770 1.00 97.56 98 VAL A CA 1
ATOM 705 C C . VAL A 1 98 ? 5.094 -5.169 2.205 1.00 97.56 98 VAL A C 1
ATOM 707 O O . VAL A 1 98 ? 4.910 -4.137 1.558 1.00 97.56 98 VAL A O 1
ATOM 710 N N . ASP A 1 99 ? 6.294 -5.743 2.321 1.00 96.62 99 ASP A N 1
ATOM 711 C CA . ASP A 1 99 ? 7.520 -5.228 1.700 1.00 96.62 99 ASP A CA 1
ATOM 712 C C . ASP A 1 99 ? 7.428 -5.207 0.170 1.00 96.62 99 ASP A C 1
ATOM 714 O O . ASP A 1 99 ? 7.813 -4.224 -0.465 1.00 96.62 99 ASP A O 1
ATOM 718 N N . PHE A 1 100 ? 6.848 -6.248 -0.437 1.00 96.75 100 PHE A N 1
ATOM 719 C CA . PHE A 1 100 ? 6.608 -6.293 -1.879 1.00 96.75 100 PHE A CA 1
ATOM 720 C C . PHE A 1 100 ? 5.770 -5.099 -2.355 1.00 96.75 100 PHE A C 1
ATOM 722 O O . PHE A 1 100 ? 6.129 -4.421 -3.318 1.00 96.75 100 PHE A O 1
ATOM 729 N N . CYS A 1 101 ? 4.675 -4.792 -1.655 1.00 96.75 101 CYS A N 1
ATOM 730 C CA . CYS A 1 101 ? 3.872 -3.601 -1.936 1.00 96.75 101 CYS A CA 1
ATOM 731 C C . CYS A 1 101 ? 4.631 -2.301 -1.601 1.00 96.75 101 CYS A C 1
ATOM 733 O O . CYS A 1 101 ? 4.445 -1.277 -2.267 1.00 96.75 101 CYS A O 1
ATOM 735 N N . GLY A 1 102 ? 5.507 -2.347 -0.595 1.00 96.25 102 GLY A N 1
ATOM 736 C CA . GLY A 1 102 ? 6.387 -1.265 -0.153 1.00 96.25 102 GLY A CA 1
ATOM 737 C C . GLY A 1 102 ? 7.421 -0.817 -1.176 1.00 96.25 102 GLY A C 1
ATOM 738 O O . GLY A 1 102 ? 7.81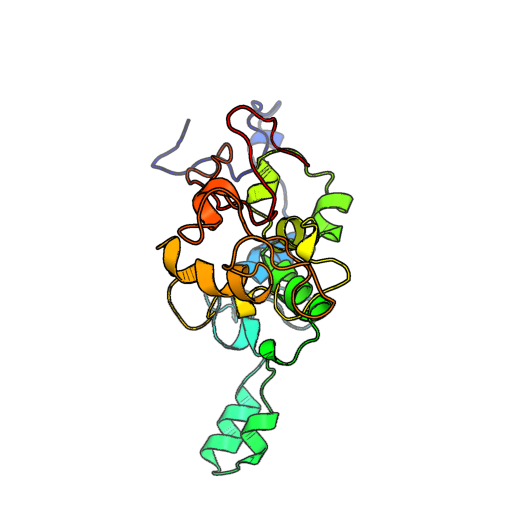4 0.345 -1.132 1.00 96.25 102 GLY A O 1
ATOM 739 N N . ALA A 1 103 ? 7.750 -1.644 -2.172 1.00 93.44 103 ALA A N 1
ATOM 740 C CA . ALA A 1 103 ? 8.588 -1.226 -3.298 1.00 93.44 103 ALA A CA 1
ATOM 741 C C . ALA A 1 103 ? 8.052 0.035 -4.006 1.00 93.44 103 ALA A C 1
ATOM 743 O O . ALA A 1 103 ? 8.834 0.833 -4.517 1.00 93.44 103 ALA A O 1
ATOM 744 N N . CYS A 1 104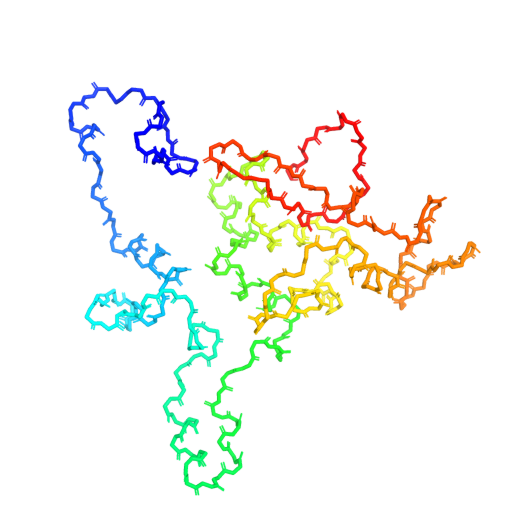 ? 6.725 0.225 -4.005 1.00 94.06 104 CYS A N 1
ATOM 745 C CA . CYS A 1 104 ? 6.063 1.422 -4.536 1.00 94.06 104 CYS A CA 1
ATOM 746 C C . CYS A 1 104 ? 5.412 2.270 -3.439 1.00 94.06 104 CYS A C 1
ATOM 748 O O . CYS A 1 104 ? 5.459 3.499 -3.471 1.00 94.06 104 CYS A O 1
ATOM 750 N N . HIS A 1 105 ? 4.799 1.617 -2.451 1.00 94.38 105 HIS A N 1
ATOM 751 C CA . HIS A 1 105 ? 4.044 2.282 -1.392 1.00 94.38 105 HIS A CA 1
ATOM 752 C C . HIS A 1 105 ? 4.890 2.672 -0.172 1.00 94.38 105 HIS A C 1
ATOM 754 O O . HIS A 1 105 ? 4.339 3.178 0.800 1.00 94.38 105 HIS A O 1
ATOM 760 N N . THR A 1 106 ? 6.217 2.534 -0.270 1.00 94.19 106 THR A N 1
ATOM 761 C CA . THR A 1 106 ? 7.235 2.909 0.726 1.00 94.19 106 THR A CA 1
ATOM 762 C C . THR A 1 106 ? 7.229 2.016 1.969 1.00 94.19 106 THR A C 1
ATOM 764 O O . THR A 1 106 ? 6.237 1.918 2.697 1.00 94.19 106 THR A O 1
ATOM 767 N N . THR A 1 107 ? 8.366 1.366 2.212 1.00 95.56 107 THR A N 1
ATOM 768 C CA . THR A 1 107 ? 8.595 0.486 3.367 1.00 95.56 107 THR A CA 1
ATOM 769 C C . THR A 1 107 ? 8.914 1.279 4.633 1.00 95.56 107 THR A C 1
ATOM 771 O O . THR A 1 107 ? 9.195 2.482 4.595 1.00 95.56 107 THR A O 1
ATOM 774 N N . TRP A 1 108 ? 8.943 0.594 5.778 1.00 93.19 108 TRP A N 1
ATOM 775 C CA . TRP A 1 108 ? 9.452 1.181 7.015 1.00 93.19 108 TRP A CA 1
ATOM 776 C C . TRP A 1 108 ? 10.902 1.665 6.883 1.00 93.19 108 TRP A C 1
ATOM 778 O O . TRP A 1 108 ? 11.230 2.764 7.336 1.00 93.19 108 TRP A O 1
ATOM 788 N N . TRP A 1 109 ? 11.772 0.898 6.221 1.00 92.75 109 TRP A N 1
ATOM 789 C CA . TRP A 1 109 ? 13.171 1.287 6.034 1.00 92.75 109 TRP A CA 1
ATOM 790 C C . TRP A 1 109 ? 13.317 2.544 5.178 1.00 92.75 109 TRP A C 1
ATOM 792 O O . TRP A 1 109 ? 14.103 3.420 5.534 1.00 92.75 109 TRP A O 1
ATOM 802 N N . ASP A 1 110 ? 12.523 2.685 4.117 1.00 93.44 110 ASP A N 1
ATOM 803 C CA . ASP A 1 110 ? 12.548 3.875 3.259 1.00 93.44 110 ASP A CA 1
ATOM 804 C C . ASP A 1 110 ? 12.200 5.153 4.038 1.00 93.44 110 ASP A C 1
ATOM 806 O O . ASP A 1 110 ? 12.863 6.185 3.888 1.00 93.44 110 ASP A O 1
ATOM 810 N N . VAL A 1 111 ? 11.186 5.095 4.909 1.00 93.19 111 VAL A N 1
ATOM 811 C CA . VAL A 1 111 ? 10.786 6.235 5.752 1.00 93.19 111 VAL A CA 1
ATOM 812 C C . VAL A 1 111 ? 11.894 6.609 6.732 1.00 93.19 111 VAL A C 1
ATOM 814 O O . VAL A 1 111 ? 12.250 7.783 6.836 1.00 93.19 111 VAL A O 1
ATOM 817 N N . ASN A 1 112 ? 12.487 5.626 7.412 1.00 91.50 112 ASN A N 1
ATOM 818 C CA . ASN A 1 112 ? 13.542 5.895 8.390 1.00 91.50 112 ASN A CA 1
ATOM 819 C C . ASN A 1 112 ? 14.826 6.417 7.741 1.00 91.50 112 ASN A C 1
ATOM 821 O O . ASN A 1 112 ? 15.435 7.349 8.259 1.00 91.50 112 ASN A O 1
ATOM 825 N N . LEU A 1 113 ? 15.223 5.859 6.595 1.00 92.12 113 LEU A N 1
ATOM 826 C CA . LEU A 1 113 ? 16.416 6.300 5.869 1.00 92.12 113 LEU A CA 1
ATOM 827 C C . LEU A 1 113 ? 16.242 7.687 5.246 1.00 92.12 113 LEU A C 1
ATOM 829 O O . LEU A 1 113 ? 17.206 8.445 5.166 1.00 92.12 113 LEU A O 1
ATOM 833 N N . SER A 1 114 ? 15.028 8.032 4.812 1.00 88.75 114 SER A N 1
ATOM 834 C CA . SER A 1 114 ? 14.724 9.371 4.292 1.00 88.75 114 SER A CA 1
ATOM 835 C C . SER A 1 114 ? 14.508 10.416 5.389 1.00 88.75 114 SER A C 1
ATOM 837 O O . SER A 1 114 ? 14.503 11.609 5.089 1.00 88.75 114 SER A O 1
ATOM 839 N N . GLY A 1 115 ? 14.324 9.992 6.645 1.00 89.19 115 GLY A N 1
ATOM 840 C CA . GLY A 1 115 ? 13.955 10.878 7.747 1.00 89.19 115 GLY A CA 1
ATOM 841 C C . GLY A 1 115 ? 12.562 11.502 7.582 1.00 89.19 115 GLY A C 1
ATOM 842 O O . GLY A 1 115 ? 12.313 12.575 8.131 1.00 89.19 115 GLY A O 1
ATOM 843 N N . SER A 1 116 ? 11.669 10.881 6.800 1.00 88.31 116 SER A N 1
ATOM 844 C CA . SER A 1 116 ? 10.332 11.426 6.542 1.00 88.31 116 SER A CA 1
ATOM 845 C C . SER A 1 116 ? 9.467 11.366 7.798 1.00 88.31 116 SER A C 1
ATOM 847 O O . SER A 1 116 ? 9.351 10.323 8.442 1.00 88.31 116 SER A O 1
ATOM 849 N N . SER A 1 117 ? 8.804 12.472 8.118 1.00 90.38 117 SER A N 1
ATOM 850 C CA . SER A 1 117 ? 7.925 12.598 9.280 1.00 90.38 117 SER A CA 1
ATOM 851 C C . SER A 1 117 ? 6.666 13.405 8.961 1.00 90.38 117 SER A C 1
ATOM 853 O O . SER A 1 117 ? 6.498 13.987 7.884 1.00 90.38 117 SER A O 1
ATOM 855 N N . GLY A 1 118 ? 5.751 13.424 9.917 1.00 91.56 118 GLY A N 1
ATOM 856 C CA . GLY A 1 118 ? 4.503 14.156 9.883 1.00 91.56 118 GLY A CA 1
ATOM 857 C C . GLY A 1 118 ? 3.416 13.486 9.050 1.00 91.56 118 GLY A C 1
ATOM 858 O O . GLY A 1 118 ? 3.514 12.347 8.587 1.00 91.56 118 GLY A O 1
ATOM 859 N N . VAL A 1 119 ? 2.342 14.247 8.829 1.00 91.94 119 VAL A N 1
ATOM 860 C CA . VAL A 1 119 ? 1.134 13.788 8.120 1.00 91.94 119 VAL A CA 1
ATOM 861 C C . VAL A 1 119 ? 1.418 13.283 6.703 1.00 91.94 119 VAL A C 1
ATOM 863 O O . VAL A 1 119 ? 0.687 12.433 6.200 1.00 91.94 119 VAL A O 1
ATOM 866 N N . GLY A 1 120 ? 2.517 13.730 6.082 1.00 90.62 120 GLY A N 1
ATOM 867 C CA . GLY A 1 120 ? 2.976 13.244 4.781 1.00 90.62 120 GLY A CA 1
ATOM 868 C C . GLY A 1 120 ? 3.168 11.730 4.734 1.00 90.62 120 GLY A C 1
ATOM 869 O O . GLY A 1 120 ? 2.900 11.119 3.700 1.00 90.62 120 GLY A O 1
ATOM 870 N N . ASN A 1 121 ? 3.517 11.106 5.862 1.00 93.25 121 ASN A N 1
ATOM 871 C CA . ASN A 1 121 ? 3.695 9.660 5.953 1.00 93.25 121 ASN A CA 1
ATOM 872 C C . ASN A 1 121 ? 2.382 8.872 5.808 1.00 93.25 121 ASN A C 1
ATOM 874 O O . ASN A 1 121 ? 2.425 7.664 5.588 1.00 93.25 121 ASN A O 1
ATOM 878 N N . ALA A 1 122 ? 1.209 9.515 5.865 1.00 94.00 122 ALA A N 1
ATOM 879 C CA . ALA A 1 122 ? -0.073 8.852 5.606 1.00 94.00 122 ALA A CA 1
ATOM 880 C C . ALA A 1 122 ? -0.166 8.235 4.197 1.00 94.00 122 ALA A C 1
ATOM 882 O O . ALA A 1 122 ? -0.953 7.314 3.978 1.00 94.00 122 ALA A O 1
ATOM 883 N N . ARG A 1 123 ? 0.654 8.710 3.248 1.00 92.50 123 ARG A N 1
ATOM 884 C CA . ARG A 1 123 ? 0.748 8.152 1.892 1.00 92.50 123 ARG A CA 1
ATOM 885 C C . ARG A 1 123 ? 1.548 6.851 1.797 1.00 92.50 123 ARG A C 1
ATOM 887 O O . ARG A 1 123 ? 1.542 6.254 0.728 1.00 92.50 123 ARG A O 1
ATOM 894 N N . PHE A 1 124 ? 2.230 6.446 2.870 1.00 95.25 124 PHE A N 1
ATOM 895 C CA . PHE A 1 124 ? 3.118 5.285 2.912 1.00 95.25 124 PHE A CA 1
ATOM 896 C C . PHE A 1 124 ? 2.429 4.092 3.578 1.00 95.25 124 PHE A C 1
ATOM 898 O O . PHE A 1 124 ? 2.606 3.833 4.769 1.00 95.25 124 PHE A O 1
ATOM 905 N N . GLN A 1 125 ? 1.554 3.407 2.842 1.00 96.56 125 GLN A N 1
ATOM 906 C CA . GLN A 1 125 ? 0.604 2.460 3.434 1.00 96.56 125 GLN A CA 1
ATOM 907 C C . GLN A 1 125 ? 1.284 1.287 4.167 1.00 96.56 125 GLN A C 1
ATOM 909 O O . GLN A 1 125 ? 0.873 1.034 5.297 1.00 96.56 125 GLN A O 1
ATOM 914 N N . PRO A 1 126 ? 2.320 0.618 3.619 1.00 97.50 126 PRO A N 1
ATOM 915 C CA . PRO A 1 126 ? 3.097 -0.410 4.315 1.00 97.50 126 PRO A CA 1
ATOM 916 C C . PRO A 1 126 ? 3.702 0.091 5.623 1.00 97.50 126 PRO A C 1
ATOM 918 O O . PRO A 1 126 ? 3.349 -0.431 6.674 1.00 97.50 126 PRO A O 1
ATOM 921 N N . TYR A 1 127 ? 4.481 1.180 5.600 1.00 97.12 127 TYR A N 1
ATOM 922 C CA . TYR A 1 127 ? 5.032 1.781 6.822 1.00 97.12 127 TYR A CA 1
ATOM 923 C C . TYR A 1 127 ? 3.960 2.037 7.896 1.00 97.12 127 TYR A C 1
ATOM 925 O O . TYR A 1 127 ? 4.133 1.706 9.074 1.00 97.12 127 TYR A O 1
ATOM 933 N N . ARG A 1 128 ? 2.825 2.625 7.496 1.00 97.56 128 ARG A N 1
ATOM 934 C CA . ARG A 1 128 ? 1.723 2.931 8.418 1.00 97.56 128 ARG A CA 1
ATOM 935 C C . ARG A 1 128 ? 1.056 1.660 8.947 1.00 97.56 128 ARG A C 1
ATOM 937 O O . ARG A 1 128 ? 0.795 1.588 10.147 1.00 97.56 128 ARG A O 1
ATOM 944 N N . LEU A 1 129 ? 0.829 0.662 8.093 1.00 97.75 129 LEU A N 1
ATOM 945 C CA . LEU A 1 129 ? 0.262 -0.635 8.465 1.00 97.75 129 LEU A CA 1
ATOM 946 C C . LEU A 1 129 ? 1.151 -1.349 9.484 1.00 97.75 129 LEU A C 1
ATOM 948 O O . LEU A 1 129 ? 0.660 -1.731 10.546 1.00 97.75 129 LEU A O 1
ATOM 952 N N . GLU A 1 130 ? 2.454 -1.428 9.218 1.00 96.62 130 GLU A N 1
ATOM 953 C CA . GLU A 1 130 ? 3.438 -2.072 10.094 1.00 96.62 130 GLU A CA 1
ATOM 954 C C . GLU A 1 130 ? 3.589 -1.362 11.445 1.00 96.62 130 GLU A C 1
ATOM 956 O O . GLU A 1 130 ? 3.880 -1.983 12.466 1.00 96.62 130 GLU A O 1
ATOM 961 N N . SER A 1 131 ? 3.300 -0.060 11.482 1.00 95.62 131 SER A N 1
ATOM 962 C CA . SER A 1 131 ? 3.276 0.749 12.707 1.00 95.62 131 SER A CA 1
ATOM 963 C C . SER A 1 131 ? 2.011 0.546 13.562 1.00 95.62 131 SER A C 1
ATOM 965 O O . SER A 1 131 ? 1.829 1.212 14.592 1.00 95.62 131 SER A O 1
ATOM 967 N N . SER A 1 132 ? 1.096 -0.332 13.141 1.00 96.44 132 SER A N 1
ATOM 968 C CA . SER A 1 132 ? -0.132 -0.660 13.868 1.00 96.44 132 SER A CA 1
ATOM 969 C C . SER A 1 132 ? 0.131 -1.703 14.947 1.00 96.44 132 SER A C 1
ATOM 971 O O . SER A 1 132 ? 0.817 -2.695 14.724 1.00 96.44 132 SER A O 1
ATOM 973 N N . ARG A 1 133 ? -0.511 -1.568 16.112 1.00 94.44 133 ARG A N 1
ATOM 974 C CA . ARG A 1 133 ? -0.372 -2.567 17.188 1.00 94.44 133 ARG A CA 1
ATOM 975 C C . ARG A 1 133 ? -0.799 -3.974 16.743 1.00 94.44 133 ARG A C 1
ATOM 977 O O . ARG A 1 133 ? -0.213 -4.950 17.198 1.00 94.44 133 ARG A O 1
ATOM 984 N N . CYS A 1 134 ? -1.815 -4.076 15.884 1.00 93.00 134 CYS A N 1
ATOM 985 C CA . CYS A 1 134 ? -2.315 -5.355 15.377 1.00 93.00 134 CYS A CA 1
ATOM 986 C C . CYS A 1 134 ? -1.399 -6.017 14.338 1.00 93.00 134 CYS A C 1
ATOM 988 O O . CYS A 1 134 ? -1.555 -7.211 14.109 1.00 93.00 134 CYS A O 1
ATOM 990 N N . TRP A 1 135 ? -0.444 -5.293 13.744 1.00 95.31 135 TRP A N 1
ATOM 991 C CA . TRP A 1 135 ? 0.548 -5.894 12.850 1.00 95.31 135 TRP A CA 1
ATOM 992 C C . TRP A 1 135 ? 1.450 -6.881 13.599 1.00 95.31 135 TRP A C 1
ATOM 994 O O . TRP A 1 135 ? 1.718 -7.985 13.123 1.00 95.31 135 TRP A O 1
ATOM 1004 N N . GLY A 1 136 ? 1.881 -6.506 14.809 1.00 91.19 136 GLY A N 1
ATOM 1005 C CA . GLY A 1 136 ? 2.693 -7.351 15.678 1.00 91.19 136 GLY A CA 1
ATOM 1006 C C . GLY A 1 136 ? 4.012 -7.757 15.017 1.00 91.19 136 GLY A C 1
ATOM 1007 O O . GLY A 1 136 ? 4.897 -6.928 14.837 1.00 91.19 136 GLY A O 1
ATOM 1008 N N . LYS A 1 137 ? 4.147 -9.049 14.693 1.00 90.69 137 LYS A N 1
ATOM 1009 C CA . LYS A 1 137 ? 5.312 -9.627 13.994 1.00 90.69 137 LYS A CA 1
ATOM 1010 C C . LYS A 1 137 ? 5.001 -10.021 12.536 1.00 90.69 137 LYS A C 1
ATOM 1012 O O . LYS A 1 137 ? 5.739 -10.814 11.962 1.00 90.69 137 LYS A O 1
ATOM 1017 N N . GLY A 1 138 ? 3.898 -9.518 11.975 1.00 93.38 138 GLY A N 1
ATOM 1018 C CA . GLY A 1 138 ? 3.393 -9.875 10.648 1.00 93.38 138 GLY A CA 1
ATOM 1019 C C . GLY A 1 138 ? 2.274 -10.918 10.696 1.00 93.38 138 GLY A C 1
ATOM 1020 O O . GLY A 1 138 ? 2.478 -12.068 10.312 1.00 93.38 138 GLY A O 1
ATOM 1021 N N . ASP A 1 139 ? 1.086 -10.529 11.169 1.00 92.94 139 ASP A N 1
ATOM 1022 C CA . ASP A 1 139 ? -0.124 -11.362 11.082 1.00 92.94 139 ASP A CA 1
ATOM 1023 C C . ASP A 1 139 ? -0.660 -11.389 9.637 1.00 92.94 139 ASP A C 1
ATOM 1025 O O . ASP A 1 139 ? -0.921 -10.347 9.036 1.00 92.94 139 ASP A O 1
ATOM 1029 N N . GLY A 1 140 ? -0.863 -12.585 9.074 1.00 94.56 140 GLY A N 1
ATOM 1030 C CA . GLY A 1 140 ? -1.346 -12.761 7.697 1.00 94.56 140 GLY A CA 1
ATOM 1031 C C . GLY A 1 140 ? -2.761 -12.240 7.435 1.00 94.56 140 GLY A C 1
ATOM 1032 O O . GLY A 1 140 ?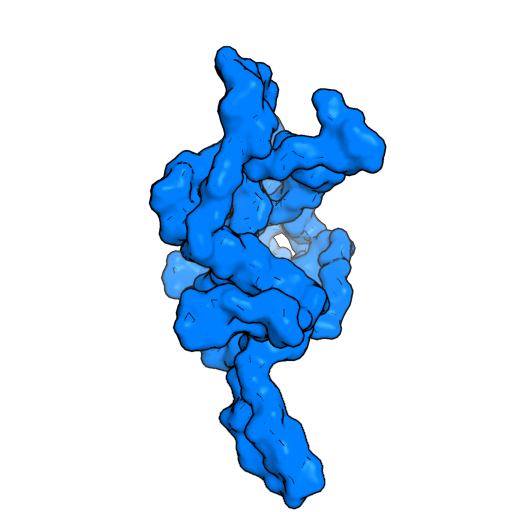 -3.141 -12.066 6.281 1.00 94.56 140 GLY A O 1
ATOM 1033 N N . ARG A 1 141 ? -3.536 -11.948 8.483 1.00 94.31 141 ARG A N 1
ATOM 1034 C CA . ARG A 1 141 ? -4.851 -11.295 8.379 1.00 94.31 141 ARG A CA 1
ATOM 1035 C C . ARG A 1 141 ? -4.749 -9.779 8.222 1.00 94.31 141 ARG A C 1
ATOM 1037 O O . ARG A 1 141 ? -5.756 -9.128 7.962 1.00 94.31 141 ARG A O 1
ATOM 1044 N N . VAL A 1 142 ? -3.552 -9.216 8.387 1.00 95.25 142 VAL A N 1
ATOM 1045 C CA . VAL A 1 142 ? -3.279 -7.774 8.359 1.00 95.25 142 VAL A CA 1
ATOM 1046 C C . VAL A 1 142 ? -2.265 -7.468 7.256 1.00 95.25 142 VAL A C 1
ATOM 1048 O O . VAL A 1 142 ? -1.264 -6.805 7.480 1.00 95.25 142 VAL A O 1
ATOM 1051 N N . THR A 1 143 ? -2.513 -7.961 6.043 1.00 97.19 143 THR A N 1
ATOM 1052 C CA . THR A 1 143 ? -1.704 -7.639 4.859 1.00 97.19 143 THR A CA 1
ATOM 1053 C C . THR A 1 143 ? -2.494 -6.809 3.850 1.00 97.19 143 THR A C 1
ATOM 1055 O O . THR A 1 143 ? -3.713 -6.650 3.958 1.00 97.19 143 THR A O 1
ATOM 1058 N N . CYS A 1 144 ? -1.814 -6.295 2.823 1.00 97.44 144 CYS A N 1
ATOM 1059 C CA . CYS A 1 144 ? -2.439 -5.498 1.770 1.00 97.44 144 CYS A CA 1
ATOM 1060 C C . CYS A 1 144 ? -3.595 -6.256 1.097 1.00 97.44 144 CYS A C 1
ATOM 1062 O O . CYS A 1 144 ? -4.692 -5.711 0.947 1.00 97.44 144 CYS A O 1
ATOM 1064 N N . ILE A 1 145 ? -3.373 -7.532 0.748 1.00 96.94 145 ILE A N 1
ATOM 1065 C CA . ILE A 1 145 ? -4.373 -8.328 0.023 1.00 96.94 145 ILE A CA 1
ATOM 1066 C C . ILE A 1 145 ? -5.408 -9.001 0.933 1.00 96.94 145 ILE A C 1
ATOM 1068 O O . ILE A 1 145 ? -6.421 -9.498 0.445 1.00 96.94 145 ILE A O 1
ATOM 1072 N N . ALA A 1 146 ? -5.191 -9.003 2.253 1.00 96.62 146 ALA A N 1
ATOM 1073 C CA . ALA A 1 146 ? -6.212 -9.426 3.211 1.00 96.62 146 ALA A CA 1
ATOM 1074 C C . ALA A 1 146 ? -7.407 -8.450 3.225 1.00 96.62 146 ALA A C 1
ATOM 1076 O O . ALA A 1 146 ? -8.549 -8.841 3.486 1.00 96.62 146 ALA A O 1
ATOM 1077 N N . CYS A 1 147 ? -7.156 -7.180 2.888 1.00 96.44 147 CYS A N 1
ATOM 1078 C CA . CYS A 1 147 ? -8.172 -6.132 2.819 1.00 96.44 147 CYS A CA 1
ATOM 1079 C C . CYS A 1 147 ? -8.575 -5.777 1.381 1.00 96.44 147 CYS A C 1
ATOM 1081 O O . CYS A 1 147 ? -9.760 -5.541 1.132 1.00 96.44 147 CYS A O 1
ATOM 1083 N N . HIS A 1 148 ? -7.625 -5.750 0.442 1.00 97.19 148 HIS A N 1
ATOM 1084 C CA . HIS A 1 148 ? -7.844 -5.274 -0.925 1.00 97.19 148 HIS A CA 1
ATOM 1085 C C . HIS A 1 148 ? -7.631 -6.369 -1.970 1.00 97.19 148 HIS A C 1
ATOM 1087 O O . HIS A 1 148 ? -6.718 -7.178 -1.873 1.00 97.19 148 HIS A O 1
ATOM 1093 N N . ASN A 1 149 ? -8.435 -6.360 -3.031 1.00 96.94 149 ASN A N 1
ATOM 1094 C CA . ASN A 1 149 ? -8.170 -7.188 -4.201 1.00 96.94 149 ASN A CA 1
ATOM 1095 C C . ASN A 1 149 ? -7.395 -6.353 -5.236 1.00 96.94 149 ASN A C 1
ATOM 1097 O O . ASN A 1 149 ? -7.985 -5.426 -5.792 1.00 96.94 149 ASN A O 1
ATOM 1101 N N . PRO A 1 150 ? -6.118 -6.661 -5.529 1.00 95.94 150 PRO A N 1
ATOM 1102 C CA . PRO A 1 150 ? -5.312 -5.873 -6.465 1.00 95.94 150 PRO A CA 1
ATOM 1103 C C . PRO A 1 150 ? -5.793 -5.967 -7.924 1.00 95.94 150 PRO A C 1
ATOM 1105 O O . PRO A 1 150 ? -5.376 -5.167 -8.753 1.00 95.94 150 PRO A O 1
ATOM 1108 N N . HIS A 1 151 ? -6.680 -6.915 -8.247 1.00 96.88 151 HIS A N 1
ATOM 1109 C CA . HIS A 1 151 ? -7.261 -7.081 -9.584 1.00 96.88 151 HIS A CA 1
ATOM 1110 C C . HIS A 1 151 ? -8.614 -6.384 -9.755 1.00 96.88 151 HIS A C 1
ATOM 1112 O O . HIS A 1 151 ? -9.279 -6.583 -10.771 1.00 96.88 151 HIS A O 1
ATOM 1118 N N . GLN A 1 152 ? -9.073 -5.636 -8.753 1.00 96.88 152 GLN A N 1
ATOM 1119 C CA . GLN A 1 152 ? -10.361 -4.952 -8.777 1.00 96.88 152 GLN A CA 1
ATOM 1120 C C . GLN A 1 152 ? -10.189 -3.478 -8.401 1.00 96.88 152 GLN A C 1
ATOM 1122 O O . GLN A 1 152 ? -9.233 -3.125 -7.707 1.00 96.88 152 GLN A O 1
ATOM 1127 N N . PRO A 1 153 ? -11.118 -2.601 -8.821 1.00 96.00 153 PRO A N 1
ATOM 1128 C CA . PRO A 1 153 ? -11.147 -1.233 -8.330 1.00 96.00 153 PRO A CA 1
ATOM 1129 C C . PRO A 1 153 ? -11.208 -1.179 -6.798 1.00 96.00 153 PRO A C 1
ATOM 1131 O O . PRO A 1 153 ? -11.842 -2.014 -6.151 1.00 96.00 153 PRO A O 1
ATOM 1134 N N . LEU A 1 154 ? -10.578 -0.156 -6.218 1.00 94.38 154 LEU A N 1
ATOM 1135 C CA . LEU A 1 154 ? -10.605 0.067 -4.775 1.00 94.38 154 LEU A CA 1
ATOM 1136 C C . LEU A 1 154 ? -12.042 0.297 -4.282 1.00 94.38 154 LEU A C 1
ATOM 1138 O O . LEU A 1 154 ? -12.706 1.246 -4.707 1.00 94.38 154 LEU A O 1
ATOM 1142 N N . VAL A 1 155 ? -12.471 -0.520 -3.321 1.00 96.94 155 VAL A N 1
ATOM 1143 C CA . VAL A 1 155 ? -13.740 -0.351 -2.601 1.00 96.94 155 VAL A CA 1
ATOM 1144 C C . VAL A 1 155 ? -13.627 0.838 -1.643 1.00 96.94 155 VAL A C 1
ATOM 1146 O O . VAL A 1 155 ? -12.661 0.933 -0.879 1.00 96.94 155 VAL A O 1
ATOM 1149 N N . ARG A 1 156 ? -14.575 1.780 -1.687 1.00 94.56 156 ARG A N 1
ATOM 1150 C CA . ARG A 1 156 ? -14.480 3.061 -0.951 1.00 94.56 156 ARG A CA 1
ATOM 1151 C C . ARG A 1 156 ? -15.415 3.149 0.250 1.00 94.56 156 ARG A C 1
ATOM 1153 O O . ARG A 1 156 ? -15.259 4.059 1.066 1.00 94.56 156 ARG A O 1
ATOM 1160 N N . GLU A 1 157 ? -16.359 2.228 0.340 1.00 96.75 157 GLU A N 1
ATOM 1161 C CA . GLU A 1 157 ? -17.373 2.097 1.370 1.00 96.75 157 GLU A CA 1
ATOM 1162 C C . GLU A 1 157 ? -16.735 1.576 2.662 1.00 96.75 157 GLU A C 1
ATOM 1164 O O . GLU A 1 157 ? -16.089 0.529 2.668 1.00 96.75 157 GLU A O 1
ATOM 1169 N N . ALA A 1 158 ? -16.912 2.303 3.768 1.00 96.56 158 ALA A N 1
ATOM 1170 C CA . ALA A 1 158 ? -16.284 1.968 5.046 1.00 96.56 158 ALA A CA 1
ATOM 1171 C C . ALA A 1 158 ? -16.706 0.577 5.551 1.00 96.56 158 ALA A C 1
ATOM 1173 O O . ALA A 1 158 ? -15.843 -0.244 5.866 1.00 96.56 158 ALA A O 1
ATOM 1174 N N . GLY A 1 159 ? -18.008 0.282 5.517 1.00 97.31 159 GLY A N 1
ATOM 1175 C CA . GLY A 1 159 ? -18.553 -0.992 5.981 1.00 97.31 159 GLY A CA 1
ATOM 1176 C C . GLY A 1 159 ? -18.058 -2.248 5.253 1.00 97.31 159 GLY A C 1
ATOM 1177 O O . GLY A 1 159 ? -18.165 -3.349 5.791 1.00 97.31 159 GLY A O 1
ATOM 1178 N N . PHE A 1 160 ? -17.453 -2.125 4.062 1.00 97.69 160 PHE A N 1
ATOM 1179 C CA . PHE A 1 160 ? -16.832 -3.270 3.377 1.00 97.69 160 PHE A CA 1
ATOM 1180 C C . PHE A 1 160 ? -15.710 -3.908 4.216 1.00 97.69 160 PHE A C 1
ATOM 1182 O O . PHE A 1 160 ? -15.488 -5.124 4.169 1.00 97.69 160 PHE A O 1
ATOM 1189 N N . TYR A 1 161 ? -15.007 -3.088 5.002 1.00 97.50 161 TYR A N 1
ATOM 1190 C CA . TYR A 1 161 ? -13.816 -3.500 5.738 1.00 97.50 161 TYR A CA 1
ATOM 1191 C C . TYR A 1 161 ? -14.117 -4.074 7.128 1.00 97.50 161 TYR A C 1
ATOM 1193 O O . TYR A 1 161 ? -13.263 -4.764 7.685 1.00 97.50 161 TYR A O 1
ATOM 1201 N N . ASP A 1 162 ? -15.325 -3.877 7.662 1.00 96.88 162 ASP A N 1
ATOM 1202 C CA . ASP A 1 162 ? -15.666 -4.209 9.052 1.00 96.88 162 ASP A CA 1
ATOM 1203 C C . ASP A 1 162 ? -15.391 -5.672 9.401 1.00 96.88 162 ASP A C 1
ATOM 1205 O O . ASP A 1 162 ? -14.798 -5.968 10.434 1.00 96.88 162 ASP A O 1
ATOM 1209 N N . GLN A 1 163 ? -15.733 -6.607 8.510 1.00 94.62 163 GLN A N 1
ATOM 1210 C CA . GLN A 1 163 ? -15.512 -8.037 8.757 1.00 94.62 163 GLN A CA 1
ATOM 1211 C C . GLN A 1 163 ? -14.028 -8.402 8.913 1.00 94.62 163 GLN A C 1
ATOM 1213 O O . GLN A 1 163 ? -13.705 -9.356 9.617 1.00 94.62 163 GLN A O 1
ATOM 1218 N N . ARG A 1 164 ? -13.106 -7.629 8.318 1.00 95.50 164 ARG A N 1
ATOM 1219 C CA . ARG A 1 164 ? -11.664 -7.840 8.517 1.00 95.50 164 ARG A CA 1
ATOM 1220 C C . ARG A 1 164 ? -11.268 -7.450 9.936 1.00 95.50 164 ARG A C 1
ATOM 1222 O O . ARG A 1 164 ? -10.545 -8.192 10.590 1.00 95.50 164 ARG A O 1
ATOM 1229 N N . CYS A 1 165 ? -11.810 -6.347 10.450 1.00 95.44 165 CYS A N 1
ATOM 1230 C CA . CYS A 1 165 ? -11.613 -5.932 11.837 1.00 95.44 165 CYS A CA 1
ATOM 1231 C C . CYS A 1 165 ? -12.237 -6.941 12.815 1.00 95.44 165 CYS A C 1
ATOM 1233 O O . CYS A 1 165 ? -11.587 -7.371 13.770 1.00 95.44 165 CYS A O 1
ATOM 1235 N N . LEU A 1 166 ? -13.475 -7.362 12.543 1.00 93.81 166 LEU A N 1
ATOM 1236 C CA . LEU A 1 166 ? -14.239 -8.281 13.390 1.00 93.81 166 LEU A CA 1
ATOM 1237 C C . LEU A 1 166 ? -13.669 -9.709 13.417 1.00 93.81 166 LEU A C 1
ATOM 1239 O O . LEU A 1 166 ? -13.973 -10.459 14.340 1.00 93.81 166 LEU A O 1
ATOM 1243 N N . SER A 1 167 ? -12.780 -10.059 12.477 1.00 92.38 167 SER A N 1
ATOM 1244 C CA . SER A 1 167 ? -12.020 -11.319 12.511 1.00 92.38 167 SER A CA 1
ATOM 1245 C C . SER A 1 167 ? -11.053 -11.430 13.697 1.00 92.38 167 SER A C 1
ATOM 1247 O O . SER A 1 167 ? -10.624 -12.528 14.033 1.00 92.38 167 SER A O 1
ATOM 1249 N N . CYS A 1 168 ? -10.722 -10.307 14.343 1.00 93.38 168 CYS A N 1
ATOM 1250 C CA . CYS A 1 168 ? -9.908 -10.260 15.560 1.00 93.38 168 CYS A CA 1
ATOM 1251 C C . CYS A 1 168 ? -10.617 -9.543 16.716 1.00 93.38 168 CYS A C 1
ATOM 1253 O O . CYS A 1 168 ? -10.312 -9.826 17.871 1.00 93.38 168 CYS A O 1
ATOM 1255 N N . HIS A 1 169 ? -11.522 -8.607 16.414 1.00 92.19 169 HIS A N 1
ATOM 1256 C CA . HIS A 1 169 ? -12.292 -7.820 17.378 1.00 92.19 169 HIS A CA 1
ATOM 1257 C C . HIS A 1 169 ? -13.729 -8.344 17.473 1.00 92.19 169 HIS A C 1
ATOM 1259 O O . HIS A 1 169 ? -14.609 -7.879 16.752 1.00 92.19 169 HIS A O 1
ATOM 1265 N N . LEU A 1 170 ? -13.979 -9.309 18.360 1.00 84.00 170 LEU A N 1
ATOM 1266 C CA . LEU A 1 170 ? -15.293 -9.951 18.479 1.00 84.00 170 LEU A CA 1
ATOM 1267 C C . LEU A 1 170 ? -16.423 -8.931 18.716 1.00 84.00 170 LEU A C 1
ATOM 1269 O O . LEU A 1 170 ? -16.282 -7.994 19.498 1.00 84.00 170 LEU A O 1
ATOM 1273 N N . ALA A 1 171 ? -17.564 -9.136 18.052 1.00 75.81 171 ALA A N 1
ATOM 1274 C CA . ALA A 1 171 ? -18.726 -8.246 18.141 1.00 75.81 171 ALA A CA 1
ATOM 1275 C C . ALA A 1 171 ? -19.487 -8.357 19.476 1.00 75.81 171 ALA A C 1
ATOM 1277 O O . ALA A 1 171 ? -20.206 -7.434 19.857 1.00 75.81 171 ALA A O 1
ATOM 1278 N N . ALA A 1 172 ? -19.360 -9.486 20.180 1.00 75.88 172 ALA A N 1
ATOM 1279 C CA . ALA A 1 172 ? -20.063 -9.716 21.434 1.00 75.88 172 ALA A CA 1
ATOM 1280 C C . ALA A 1 172 ? -19.380 -8.967 22.587 1.00 75.88 172 ALA A C 1
ATOM 1282 O O . ALA A 1 172 ? -18.208 -9.207 22.902 1.00 75.88 172 ALA A O 1
ATOM 1283 N N . ALA A 1 173 ? -20.141 -8.084 23.238 1.00 63.19 173 ALA A N 1
ATOM 1284 C CA . ALA A 1 173 ? -19.722 -7.411 24.460 1.00 63.19 173 ALA A CA 1
ATOM 1285 C C . ALA A 1 173 ? -19.274 -8.451 25.504 1.00 63.19 173 ALA A C 1
ATOM 1287 O O . ALA A 1 173 ? -19.945 -9.463 25.700 1.00 63.19 173 ALA A O 1
ATOM 1288 N N . ASN A 1 174 ? -18.142 -8.194 26.167 1.00 63.81 174 ASN A N 1
ATOM 1289 C CA . ASN A 1 174 ? -17.512 -9.062 27.178 1.00 63.81 174 ASN A CA 1
ATOM 1290 C C . ASN A 1 174 ? -16.810 -10.329 26.656 1.00 63.81 174 ASN A C 1
ATOM 1292 O O . ASN A 1 174 ? -16.441 -11.192 27.451 1.00 63.81 174 ASN A O 1
ATOM 1296 N N . SER A 1 175 ? -16.567 -10.441 25.349 1.00 69.81 175 SER A N 1
ATOM 1297 C CA . SER A 1 175 ? -15.654 -11.469 24.837 1.00 69.81 175 SER A CA 1
ATOM 1298 C C . SER A 1 175 ? -14.216 -11.117 25.222 1.00 69.81 175 SER A C 1
ATOM 1300 O O . SER A 1 175 ? -13.719 -10.047 24.860 1.00 69.81 175 SER A O 1
ATOM 1302 N N . ASN A 1 176 ? -13.542 -12.004 25.953 1.00 75.50 176 ASN A N 1
ATOM 1303 C CA . ASN A 1 176 ? -12.143 -11.800 26.316 1.00 75.50 176 ASN A CA 1
ATOM 1304 C C . ASN A 1 176 ? -11.226 -12.056 25.108 1.00 75.50 176 ASN A C 1
ATOM 1306 O O . ASN A 1 176 ? -11.470 -13.010 24.362 1.00 75.50 176 ASN A O 1
ATOM 1310 N N . PRO A 1 177 ? -10.159 -11.255 24.922 1.00 81.94 177 PRO A N 1
ATOM 1311 C CA . PRO A 1 177 ? -9.148 -11.529 23.912 1.00 81.94 177 PRO A CA 1
ATOM 1312 C C . PRO A 1 177 ? -8.559 -12.935 24.057 1.00 81.94 177 PRO A C 1
ATOM 1314 O O . PRO A 1 177 ? -8.272 -13.390 25.165 1.00 81.94 177 PRO A O 1
ATOM 1317 N N . SER A 1 178 ? -8.345 -13.601 22.929 1.00 84.50 178 SER A N 1
ATOM 1318 C CA . SER A 1 178 ? -7.669 -14.901 22.834 1.00 84.50 178 SER A CA 1
ATOM 1319 C C . SER A 1 178 ? -6.476 -14.810 21.881 1.00 84.50 178 SER A C 1
ATOM 1321 O O . SER A 1 178 ? -6.255 -13.770 21.261 1.00 84.50 178 SER A O 1
ATOM 1323 N N . SER A 1 179 ? -5.704 -15.892 21.745 1.00 83.38 179 SER A N 1
ATOM 1324 C CA . SER A 1 179 ? -4.652 -15.981 20.720 1.00 83.38 179 SER A CA 1
ATOM 1325 C C . SER A 1 179 ? -5.207 -15.760 19.314 1.00 83.38 179 SER A C 1
ATOM 1327 O O . SER A 1 179 ? -4.586 -15.080 18.500 1.00 83.38 179 SER A O 1
ATOM 1329 N N . ASP A 1 180 ? -6.398 -16.296 19.056 1.00 84.94 180 ASP A N 1
ATOM 1330 C CA . ASP A 1 180 ? -7.018 -16.269 17.737 1.00 84.94 180 ASP A CA 1
ATOM 1331 C C . ASP A 1 180 ? -7.703 -14.924 17.494 1.00 84.94 180 ASP A C 1
ATOM 1333 O O . ASP A 1 180 ? -7.648 -14.393 16.393 1.00 84.94 180 ASP A O 1
ATOM 1337 N N . HIS A 1 181 ? -8.286 -14.324 18.532 1.00 87.81 181 HIS A N 1
ATOM 1338 C CA . HIS A 1 181 ? -8.980 -13.037 18.460 1.00 87.81 181 HIS A CA 1
ATOM 1339 C C . HIS A 1 181 ? -8.403 -12.090 19.522 1.00 87.81 181 HIS A C 1
ATOM 1341 O O . HIS A 1 181 ? -8.987 -11.932 20.597 1.00 87.81 181 HIS A O 1
ATOM 1347 N N . PRO A 1 182 ? -7.224 -11.490 19.274 1.00 88.38 182 PRO A N 1
ATOM 1348 C CA . PRO A 1 182 ? -6.514 -10.694 20.279 1.00 88.38 182 PRO A CA 1
ATOM 1349 C C . PRO A 1 182 ? -7.097 -9.283 20.466 1.00 88.38 182 PRO A C 1
ATOM 1351 O O . PRO A 1 182 ? -6.661 -8.537 21.348 1.00 88.38 182 PRO A O 1
ATOM 1354 N N . GLY A 1 183 ? -8.054 -8.881 19.627 1.00 87.88 183 GLY A N 1
ATOM 1355 C CA . GLY A 1 183 ? -8.695 -7.576 19.674 1.00 87.88 183 GLY A CA 1
ATOM 1356 C C . GLY A 1 183 ? -9.859 -7.552 20.661 1.00 87.88 183 GLY A C 1
ATOM 1357 O O . GLY A 1 183 ? -10.768 -8.373 20.592 1.00 87.88 183 GLY A O 1
ATOM 1358 N N . ALA A 1 184 ? -9.877 -6.567 21.559 1.00 87.56 184 ALA A N 1
ATOM 1359 C CA . ALA A 1 184 ? -11.047 -6.326 22.399 1.00 87.56 184 ALA A CA 1
ATOM 1360 C C . ALA A 1 184 ? -12.239 -5.851 21.551 1.00 87.56 184 ALA A C 1
ATOM 1362 O O . ALA A 1 184 ? -12.052 -5.092 20.595 1.00 87.56 184 ALA A O 1
ATOM 1363 N N . ALA A 1 185 ? -13.454 -6.249 21.928 1.00 87.38 185 ALA A N 1
ATOM 1364 C CA . ALA A 1 185 ? -14.679 -5.746 21.314 1.00 87.38 185 ALA A CA 1
ATOM 1365 C C . ALA A 1 185 ? -14.724 -4.207 21.352 1.00 87.38 185 ALA A C 1
ATOM 1367 O O . ALA A 1 185 ? -14.361 -3.586 22.356 1.00 87.38 185 ALA A O 1
ATOM 1368 N N . CYS A 1 186 ? -15.169 -3.584 20.260 1.00 90.25 186 CYS A N 1
ATOM 1369 C CA . CYS A 1 186 ? -15.337 -2.135 20.218 1.00 90.25 186 CYS A CA 1
ATOM 1370 C C . CYS A 1 186 ? -16.545 -1.731 21.082 1.00 90.25 186 CYS A C 1
ATOM 1372 O O . CYS A 1 186 ? -17.648 -2.215 20.828 1.00 90.25 186 CYS A O 1
ATOM 1374 N N . PRO A 1 187 ? -16.389 -0.820 22.059 1.00 89.94 187 PRO A N 1
ATOM 1375 C CA . PRO A 1 187 ? -17.499 -0.403 22.914 1.00 89.94 187 PRO A CA 1
ATOM 1376 C C . PRO A 1 187 ? -18.459 0.581 22.226 1.00 89.94 187 PRO A C 1
ATOM 1378 O O . PRO A 1 187 ? -19.475 0.940 22.810 1.00 89.94 187 PRO A O 1
ATOM 1381 N N . VAL A 1 188 ? -18.124 1.061 21.023 1.00 90.69 188 VAL A N 1
ATOM 1382 C CA . VAL A 1 188 ? -18.867 2.126 20.329 1.00 90.69 188 VAL A CA 1
ATOM 1383 C C . VAL A 1 188 ? -19.723 1.578 19.190 1.00 90.69 188 VAL A C 1
ATOM 1385 O O . VAL A 1 188 ? -20.889 1.937 19.067 1.00 90.69 188 VAL A O 1
ATOM 1388 N N . SER A 1 189 ? -19.145 0.746 18.322 1.00 91.31 189 SER A N 1
ATOM 1389 C CA . SER A 1 189 ? -19.795 0.274 17.096 1.00 91.31 189 SER A CA 1
ATOM 1390 C C . SER A 1 189 ? -19.089 -0.963 16.546 1.00 91.31 189 SER A C 1
ATOM 1392 O O . SER A 1 189 ? -17.873 -1.099 16.677 1.00 91.31 189 SER A O 1
ATOM 1394 N N . THR A 1 190 ? -19.840 -1.830 15.871 1.00 92.81 190 THR A N 1
ATOM 1395 C CA . THR A 1 190 ? -19.323 -2.938 15.045 1.00 92.81 190 THR A CA 1
ATOM 1396 C C . THR A 1 190 ? -19.352 -2.619 13.548 1.00 92.81 190 THR A C 1
ATOM 1398 O O . THR A 1 190 ? -19.110 -3.502 12.729 1.00 92.81 190 THR A O 1
ATOM 1401 N N . LYS A 1 191 ? -19.674 -1.370 13.196 1.00 95.94 191 LYS A N 1
ATOM 1402 C CA . LYS A 1 191 ? -19.804 -0.880 11.825 1.00 95.94 191 LYS A CA 1
ATOM 1403 C C . LYS A 1 191 ? -18.913 0.323 11.557 1.00 95.94 191 LYS A C 1
ATOM 1405 O O . LYS A 1 191 ? -18.686 1.134 12.460 1.00 95.94 191 LYS A O 1
ATOM 1410 N N . ASP A 1 192 ? -18.486 0.435 10.307 1.00 96.81 192 ASP A N 1
ATOM 1411 C CA . ASP A 1 192 ? -17.684 1.517 9.747 1.00 96.81 192 ASP A CA 1
ATOM 1412 C C . ASP A 1 192 ? -16.382 1.761 10.528 1.00 96.81 192 ASP A C 1
ATOM 1414 O O . ASP A 1 192 ? -15.981 2.905 10.766 1.00 96.81 192 ASP A O 1
ATOM 1418 N N . CYS A 1 193 ? -15.694 0.684 10.926 1.00 96.38 193 CYS A N 1
ATOM 1419 C CA . CYS A 1 193 ? -14.540 0.723 11.833 1.00 96.38 193 CYS A CA 1
ATOM 1420 C C . CYS A 1 193 ? -13.453 1.702 11.361 1.00 96.38 193 CYS A C 1
ATOM 1422 O O . CYS A 1 193 ? -12.854 2.434 12.155 1.00 96.38 193 CYS A O 1
ATOM 1424 N N . VAL A 1 194 ? -13.228 1.751 10.046 1.00 97.00 194 VAL A N 1
ATOM 1425 C CA . VAL A 1 194 ? -12.202 2.585 9.407 1.00 97.00 194 VAL A CA 1
ATOM 1426 C C . VAL A 1 194 ? -12.456 4.087 9.563 1.00 97.00 194 VAL A C 1
ATOM 1428 O O . VAL A 1 194 ? -11.512 4.864 9.475 1.00 97.00 194 VAL A O 1
ATOM 1431 N N . THR A 1 195 ? -13.684 4.521 9.867 1.00 95.81 195 THR A N 1
ATOM 1432 C CA . THR A 1 195 ? -13.998 5.951 10.054 1.00 95.81 195 THR A CA 1
ATOM 1433 C C . THR A 1 195 ? -13.316 6.550 11.286 1.00 95.81 195 THR A C 1
ATOM 1435 O O . THR A 1 195 ? -12.902 7.708 11.248 1.00 95.81 195 THR A O 1
ATOM 1438 N N . CYS A 1 196 ? -13.135 5.757 12.348 1.00 95.69 196 CYS A N 1
ATOM 1439 C CA . CYS A 1 196 ? -12.419 6.166 13.560 1.00 95.69 196 CYS A CA 1
ATOM 1440 C C . CYS A 1 196 ? -11.018 5.553 13.662 1.00 95.69 196 CYS A C 1
ATOM 1442 O O . CYS A 1 196 ? -10.145 6.146 14.296 1.00 95.69 196 CYS A O 1
ATOM 1444 N N . HIS A 1 197 ? -10.795 4.373 13.069 1.00 96.56 197 HIS A N 1
ATOM 1445 C CA . HIS A 1 197 ? -9.528 3.655 13.224 1.00 96.56 197 HIS A CA 1
ATOM 1446 C C . HIS A 1 197 ? -8.504 3.879 12.109 1.00 96.56 197 HIS A C 1
ATOM 1448 O O . HIS A 1 197 ? -7.315 3.630 12.314 1.00 96.56 197 HIS A O 1
ATOM 1454 N N . MET A 1 198 ? -8.960 4.335 10.942 1.00 97.00 198 MET A N 1
ATOM 1455 C CA . MET A 1 198 ? -8.146 4.589 9.750 1.00 97.00 198 MET A CA 1
ATOM 1456 C C . MET A 1 198 ? -8.665 5.843 9.024 1.00 97.00 198 MET A C 1
ATOM 1458 O O . MET A 1 198 ? -9.068 5.776 7.859 1.00 97.00 198 MET A O 1
ATOM 1462 N N . PRO A 1 199 ? -8.760 6.997 9.710 1.00 95.62 199 PRO A N 1
ATOM 1463 C CA . PRO A 1 199 ? -9.401 8.167 9.134 1.00 95.62 199 PRO A CA 1
ATOM 1464 C C . PRO A 1 199 ? -8.642 8.667 7.904 1.00 95.62 199 PRO A C 1
ATOM 1466 O O . PRO A 1 199 ? -7.419 8.538 7.787 1.00 95.62 199 PRO A O 1
ATOM 1469 N N . ARG A 1 200 ? -9.386 9.292 6.991 1.00 94.94 200 ARG A N 1
ATOM 1470 C CA . ARG A 1 200 ? -8.796 10.001 5.858 1.00 94.94 200 ARG A CA 1
ATOM 1471 C C . ARG A 1 200 ? -8.201 11.326 6.328 1.00 94.94 200 ARG A C 1
ATOM 1473 O O . ARG A 1 200 ? -8.912 12.132 6.926 1.00 94.94 200 ARG A O 1
ATOM 1480 N N . VAL A 1 201 ? -6.932 11.560 6.019 1.00 93.50 201 VAL A N 1
ATOM 1481 C CA . VAL A 1 201 ? -6.185 12.766 6.383 1.00 93.50 201 VAL A CA 1
ATOM 1482 C C . VAL A 1 201 ? -5.786 13.547 5.138 1.00 93.50 201 VAL A C 1
ATOM 1484 O O . VAL A 1 201 ? -5.460 12.964 4.104 1.00 93.50 201 VAL A O 1
ATOM 1487 N N . GLU A 1 202 ? -5.834 14.871 5.239 1.00 91.88 202 GLU A N 1
ATOM 1488 C CA . GLU A 1 202 ? -5.271 15.756 4.221 1.00 91.88 202 GLU A CA 1
ATOM 1489 C C . GLU A 1 202 ? -3.749 15.712 4.314 1.00 91.88 202 GLU A C 1
ATOM 1491 O O . GLU A 1 202 ? -3.180 15.939 5.384 1.00 91.88 202 GLU A O 1
ATOM 1496 N N . VAL A 1 203 ? -3.097 15.424 3.193 1.00 88.81 203 VAL A N 1
ATOM 1497 C CA . VAL A 1 203 ? -1.645 15.539 3.071 1.00 88.81 203 VAL A CA 1
ATOM 1498 C C . VAL A 1 203 ? -1.355 16.829 2.309 1.00 88.81 203 VAL A C 1
ATOM 1500 O O . VAL A 1 203 ? -1.869 16.985 1.197 1.00 88.81 203 VAL A O 1
ATOM 1503 N N . PRO A 1 204 ? -0.554 17.754 2.872 1.00 84.25 204 PRO A N 1
ATOM 1504 C CA . PRO A 1 204 ? -0.153 18.959 2.163 1.00 84.25 204 PRO A CA 1
ATOM 1505 C C . PRO A 1 204 ? 0.380 18.624 0.768 1.00 84.25 204 PRO A C 1
ATOM 1507 O O . PRO A 1 204 ? 1.148 17.677 0.600 1.00 84.25 204 PRO A O 1
ATOM 1510 N N . ASP A 1 205 ? -0.060 19.393 -0.226 1.00 77.69 205 ASP A N 1
ATOM 1511 C CA . ASP A 1 205 ? 0.403 19.339 -1.622 1.00 77.69 205 ASP A CA 1
ATOM 1512 C C . ASP A 1 205 ? 0.041 18.072 -2.401 1.00 77.69 205 ASP A C 1
ATOM 1514 O O . ASP A 1 205 ? 0.341 17.963 -3.588 1.00 77.69 205 ASP A O 1
ATOM 1518 N N . ALA A 1 206 ? -0.666 17.131 -1.774 1.00 82.88 206 ALA A N 1
ATOM 1519 C CA . ALA A 1 206 ? -1.169 15.958 -2.470 1.00 82.88 206 ALA A CA 1
ATOM 1520 C C . ALA A 1 206 ? -2.428 16.251 -3.294 1.00 82.88 206 ALA A C 1
ATOM 1522 O O . ALA A 1 206 ? -2.683 15.542 -4.258 1.00 82.88 206 ALA A O 1
ATOM 1523 N N . HIS A 1 207 ? -3.213 17.275 -2.931 1.00 85.38 207 HIS A N 1
ATOM 1524 C CA . HIS A 1 207 ? -4.528 17.587 -3.52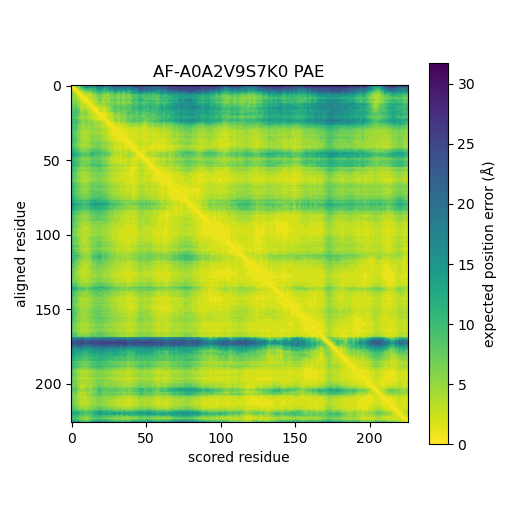6 1.00 85.38 207 HIS A CA 1
ATOM 1525 C C . HIS A 1 207 ? -5.579 16.474 -3.367 1.00 85.38 207 HIS A C 1
ATOM 1527 O O . HIS A 1 207 ? -6.605 16.472 -4.045 1.00 85.38 207 HIS A O 1
ATOM 1533 N N . PHE A 1 208 ? -5.350 15.528 -2.453 1.00 85.50 208 PHE A N 1
ATOM 1534 C CA . PHE A 1 208 ? -6.318 14.508 -2.066 1.00 85.50 208 PHE A CA 1
ATOM 1535 C C . PHE A 1 208 ? -6.074 14.004 -0.640 1.00 85.50 208 PHE A C 1
ATOM 1537 O O . PHE A 1 208 ? -4.964 14.071 -0.108 1.00 85.50 208 PHE A O 1
ATOM 1544 N N . LYS A 1 209 ? -7.123 13.426 -0.044 1.00 92.44 209 LYS A N 1
ATOM 1545 C CA . LYS A 1 209 ? -7.042 12.774 1.266 1.00 92.44 209 LYS A CA 1
ATOM 1546 C C . LYS A 1 209 ? -6.560 11.334 1.149 1.00 92.44 209 LYS A C 1
ATOM 1548 O O . LYS A 1 209 ? -7.109 10.558 0.365 1.00 92.44 209 LYS A O 1
ATOM 1553 N N . PHE A 1 210 ? -5.647 10.940 2.025 1.00 94.38 210 PHE A N 1
ATOM 1554 C CA . PHE A 1 210 ? -5.205 9.555 2.168 1.00 94.38 210 PHE A CA 1
ATOM 1555 C C . PHE A 1 210 ? -5.863 8.891 3.368 1.00 94.38 210 PHE A C 1
ATOM 1557 O O . PHE A 1 210 ? -5.955 9.490 4.433 1.00 94.38 210 PHE A O 1
ATOM 1564 N N . THR A 1 211 ? -6.270 7.633 3.227 1.00 96.06 211 THR A N 1
ATOM 1565 C CA . THR A 1 211 ? -6.606 6.782 4.377 1.00 96.06 211 THR A CA 1
ATOM 1566 C C . THR A 1 211 ? -5.327 6.460 5.149 1.00 96.06 211 THR A C 1
ATOM 1568 O O . THR A 1 211 ? -4.416 5.845 4.591 1.00 96.06 211 THR A O 1
ATOM 1571 N N . ASP A 1 212 ? -5.254 6.836 6.426 1.00 97.00 212 ASP A N 1
ATOM 1572 C CA . ASP A 1 212 ? -4.131 6.454 7.283 1.00 97.00 212 ASP A CA 1
ATOM 1573 C C . ASP A 1 212 ? -4.195 4.952 7.595 1.00 97.00 212 ASP A C 1
ATOM 1575 O O . ASP A 1 212 ? -5.128 4.481 8.244 1.00 97.00 212 ASP A O 1
ATOM 1579 N N . HIS A 1 213 ? -3.197 4.196 7.134 1.00 97.62 213 HIS A N 1
ATOM 1580 C CA . HIS A 1 213 ? -3.144 2.745 7.332 1.00 97.62 213 HIS A CA 1
ATOM 1581 C C . HIS A 1 213 ? -2.615 2.334 8.711 1.00 97.62 213 HIS A C 1
ATOM 1583 O O . HIS A 1 213 ? -2.568 1.144 9.012 1.00 97.62 213 HIS A O 1
ATOM 1589 N N . ARG A 1 214 ? -2.270 3.297 9.580 1.00 97.44 214 ARG A N 1
ATOM 1590 C CA . ARG A 1 214 ? -1.919 3.015 10.972 1.00 97.44 214 ARG A CA 1
ATOM 1591 C C . ARG A 1 214 ? -3.180 2.808 11.797 1.00 97.44 214 ARG A C 1
ATOM 1593 O O . ARG A 1 214 ? -3.751 3.761 12.335 1.00 97.44 214 ARG A O 1
ATOM 1600 N N . ILE A 1 215 ? -3.580 1.550 11.928 1.00 97.00 215 ILE A N 1
ATOM 1601 C CA . ILE A 1 215 ? -4.794 1.121 12.616 1.00 97.00 215 ILE A CA 1
ATOM 1602 C C . ILE A 1 215 ? -4.645 1.382 14.118 1.00 97.00 215 ILE A C 1
ATOM 1604 O O . ILE A 1 215 ? -3.886 0.716 14.828 1.00 97.00 215 ILE A O 1
ATOM 1608 N N . ARG A 1 216 ? -5.383 2.377 14.613 1.00 95.69 216 ARG A N 1
ATOM 1609 C CA . ARG A 1 216 ? -5.386 2.801 16.024 1.00 95.69 216 ARG A CA 1
ATOM 1610 C C . ARG A 1 216 ? -6.677 3.536 16.343 1.00 95.69 216 ARG A C 1
ATOM 1612 O O . ARG A 1 216 ? -7.323 4.032 15.440 1.00 95.69 216 ARG A O 1
ATOM 1619 N N . ILE A 1 217 ? -7.020 3.697 17.614 1.00 94.38 217 ILE A N 1
ATOM 1620 C CA . ILE A 1 217 ? -8.130 4.583 17.991 1.00 94.38 217 ILE A CA 1
ATOM 1621 C C . ILE A 1 217 ? -7.686 6.034 17.767 1.00 94.38 217 ILE A C 1
ATOM 1623 O O . ILE A 1 217 ? -6.814 6.519 18.492 1.00 94.38 217 ILE A O 1
ATOM 1627 N N . VAL A 1 218 ? -8.268 6.731 16.787 1.00 94.38 218 VAL A N 1
ATOM 1628 C CA . VAL A 1 218 ? -7.987 8.154 16.551 1.00 94.38 218 VAL A CA 1
ATOM 1629 C C . VAL A 1 218 ? -9.007 9.009 17.289 1.00 94.38 218 VAL A C 1
ATOM 1631 O O . VAL A 1 218 ? -10.215 8.832 17.147 1.00 94.38 218 VAL A O 1
ATOM 1634 N N . ARG A 1 219 ? -8.518 9.955 18.094 1.00 89.94 219 ARG A N 1
ATOM 1635 C CA . ARG A 1 219 ? -9.358 10.931 18.799 1.00 89.94 219 ARG A CA 1
ATOM 1636 C C . ARG A 1 219 ? -9.369 12.244 18.027 1.00 89.94 219 ARG A C 1
ATOM 1638 O O . ARG A 1 219 ? -8.321 12.690 17.556 1.00 89.94 219 ARG A O 1
ATOM 1645 N N . ALA A 1 220 ? -10.534 12.875 17.918 1.00 85.62 220 ALA A N 1
ATOM 1646 C CA . ALA A 1 220 ? -10.650 14.191 17.299 1.00 85.62 220 ALA A CA 1
ATOM 1647 C C . ALA A 1 220 ? -9.700 15.194 17.984 1.00 85.62 220 ALA A C 1
ATOM 1649 O O . ALA A 1 220 ? -9.604 15.221 19.209 1.00 85.62 220 ALA A O 1
ATOM 1650 N N . GLY A 1 221 ? -8.963 15.971 17.187 1.00 83.75 221 GLY A N 1
ATOM 1651 C CA . GLY A 1 221 ? -7.992 16.956 17.676 1.00 83.75 221 GLY A CA 1
ATOM 1652 C C . GLY A 1 221 ? -6.669 16.385 18.204 1.00 83.75 221 GLY A C 1
ATOM 1653 O O . GLY A 1 221 ? -5.800 17.160 18.592 1.00 83.75 221 GLY A O 1
ATOM 1654 N N . SER A 1 222 ? -6.480 15.059 18.216 1.00 87.88 222 SER A N 1
ATOM 1655 C CA . SER A 1 222 ? -5.174 14.480 18.556 1.00 87.88 222 SER A CA 1
ATOM 1656 C C . SER A 1 222 ? -4.130 14.769 17.465 1.00 87.88 222 SER A C 1
ATOM 1658 O O . SER A 1 222 ? -4.483 14.800 16.282 1.00 87.88 222 SER A O 1
ATOM 1660 N N . PRO A 1 223 ? -2.851 14.984 17.832 1.00 90.38 223 PRO A N 1
ATOM 1661 C CA . PRO A 1 223 ? -1.790 15.190 16.853 1.00 90.38 223 PRO A CA 1
ATOM 1662 C C . PRO A 1 223 ? -1.609 13.947 15.975 1.00 90.38 223 PRO A C 1
ATOM 1664 O O . PRO A 1 223 ? -1.804 12.812 16.424 1.00 90.38 223 PRO A O 1
ATOM 1667 N N . PHE A 1 224 ? -1.215 14.160 14.717 1.00 92.00 224 PHE A N 1
ATOM 1668 C CA . PHE A 1 224 ? -0.853 13.058 13.832 1.00 92.00 224 PHE A CA 1
ATOM 1669 C C . PHE A 1 224 ? 0.428 12.396 14.359 1.00 92.00 224 PHE A C 1
ATOM 1671 O O . PHE A 1 224 ? 1.421 13.098 14.540 1.00 92.00 224 PHE A O 1
ATOM 1678 N N . PRO A 1 225 ? 0.419 11.081 14.632 1.00 91.50 225 PRO A N 1
ATOM 1679 C CA . PRO A 1 225 ? 1.594 10.416 15.155 1.00 91.50 225 PRO A CA 1
ATOM 1680 C C . PRO A 1 225 ? 2.507 9.994 14.008 1.00 91.50 225 PRO A C 1
ATOM 1682 O O . PRO A 1 225 ? 2.021 9.435 13.014 1.00 91.50 225 PRO A O 1
ATOM 1685 N N . ASP A 1 226 ? 3.806 10.194 14.199 1.00 83.81 226 ASP A N 1
ATOM 1686 C CA . ASP A 1 226 ? 4.847 9.555 13.395 1.00 83.81 226 ASP A CA 1
ATOM 1687 C C . ASP A 1 226 ? 4.813 8.040 13.628 1.00 83.81 226 ASP A C 1
ATOM 1689 O O . ASP A 1 226 ? 4.826 7.580 14.799 1.00 83.81 226 ASP A O 1
#

Mean predicted aligned error: 5.75 Å

Sequence (226 aa):
STIQGFDITPAHSRATPESIEKAAGRPVAPAEVRRCFGCHNTASTTNDKFDDTRLIPSITCEACHGPGSAHTAAMKAGLEAGAGLISNPGRLKPVDQVDFCGACHTTWWDVNLSGSSGVGNARFQPYRLESSRCWGKGDGRVTCIACHNPHQPLVREAGFYDQRCLSCHLAAANSNPSSDHPGAACPVSTKDCVTCHMPRVEVPDAHFKFTDHRIRIVRAGSPFPD

pLDDT: mean 90.67, std 7.54, range [51.97, 97.75]